Protein AF-A0A257LT62-F1 (afdb_monomer)

Nearest PDB structures (foldseek):
  8axg-assembly4_DDD  TM=2.889E-01  e=8.888E+00  Fusobacterium nucleatum
  5awf-assembly1_B  TM=1.569E-01  e=5.259E+00  Escherichia coli K-12

Secondary structure (DSSP, 8-state):
-EEBSS---EE-TTT--EE-B-TT-EEEEETT-S--EEEEES-B--SEEEEE-SS--EEEEESPB-SSEEEEESSSEEEE-SB----SPEEE-SSEEEE-SSSS--B--SS-EEE-TT-EEEEE---SSTTS--S--TTS--S-SEEESSEEEEESS-EEEE---S--SSS-TTSSTEE-SEEEE-TT-EEEE-S-HHHHH-SSEEEE--SS---EEEE-SS-EEE-S-EEE-STTEEEEE---SS--EEEE-SPEEESS-EEEE-TT-----TTSEEEE-S--EE-SEEEE-TT-EEEE-B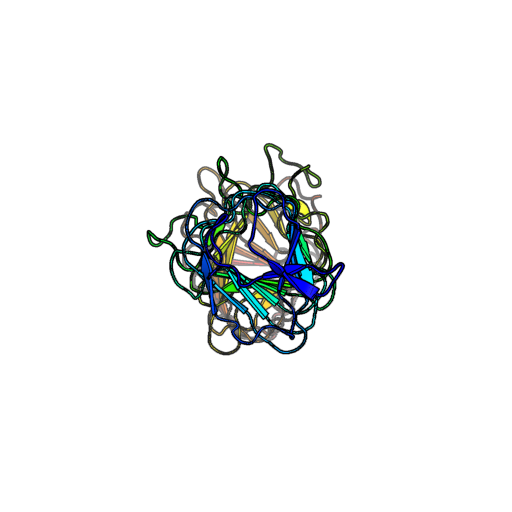-SSS--TTS----SB---TT-EEEESSEEEE--SS-----S-B-

Sequence (346 aa):
TWDLDTTSNWILESDSSVTKYLQGDTVVFNDSATTSAVTLVGTLSPISTTFNNATLDYTLSGSAITSGNLIKDGAATANLLNDNTTTGTTTVTAGKLAFGNGGTTGSIGSGAVSVASGATLEFNRSNVVPGTVDLDYKTTAKLRNVSGAGSVVLTGGAILFSYPGTGTGFSESGSWAGFSGTLIVKGGSEFRTIRNGATAMGSGSVILGDATTSGILSQIEGNWTWTNPITLTGPSNKILNRSINAPRTLKIQGIVSGNGGLSLEDPAVSMTDINRGFILTGANTMDGTLTIATGVPVRVGGVPGNTDVAQNGAGNSGSLGTATVVNNGTLTFSRTDAHSVANAIS

Mean predicted aligned error: 4.83 Å

Structure (mmCIF, N/CA/C/O backbone):
data_AF-A0A257LT62-F1
#
_entry.id   AF-A0A257LT62-F1
#
loop_
_atom_site.group_PDB
_atom_site.id
_atom_site.type_symbol
_atom_site.label_atom_id
_atom_site.label_alt_id
_atom_site.label_comp_id
_atom_site.label_asym_id
_atom_site.label_entity_id
_atom_site.label_seq_id
_atom_site.pdbx_PDB_ins_code
_atom_site.Cartn_x
_atom_site.Cartn_y
_atom_site.Cartn_z
_atom_site.occupancy
_atom_site.B_iso_or_equiv
_atom_site.auth_seq_id
_atom_site.auth_comp_id
_atom_site.auth_asym_id
_atom_site.auth_atom_id
_atom_site.pdbx_PDB_model_num
ATOM 1 N N . THR A 1 1 ? 22.239 4.884 -19.809 1.00 94.94 1 THR A N 1
ATOM 2 C CA . THR A 1 1 ? 21.234 5.930 -20.094 1.00 94.94 1 THR A CA 1
ATOM 3 C C . THR A 1 1 ? 20.156 5.346 -20.976 1.00 94.94 1 THR A C 1
ATOM 5 O O . THR A 1 1 ? 20.455 4.423 -21.715 1.00 94.94 1 THR A O 1
ATOM 8 N N . TRP A 1 2 ? 18.925 5.829 -20.890 1.00 97.69 2 TRP A N 1
ATOM 9 C CA . TRP A 1 2 ? 17.851 5.524 -21.831 1.00 97.69 2 TRP A CA 1
ATOM 10 C C . TRP A 1 2 ? 17.357 6.850 -22.408 1.00 97.69 2 TRP A C 1
ATOM 12 O O . TRP A 1 2 ? 16.833 7.690 -21.678 1.00 97.69 2 TRP A O 1
ATOM 22 N N . ASP A 1 3 ? 17.599 7.060 -23.697 1.00 98.06 3 ASP A N 1
ATOM 23 C CA . ASP A 1 3 ? 17.277 8.278 -24.432 1.00 98.06 3 ASP A CA 1
ATOM 24 C C . ASP A 1 3 ? 16.735 7.936 -25.827 1.00 98.06 3 ASP A C 1
ATOM 26 O O . ASP A 1 3 ? 16.910 6.824 -26.327 1.00 98.06 3 ASP A O 1
ATOM 30 N N . LEU A 1 4 ? 16.005 8.874 -26.431 1.00 98.06 4 LEU A N 1
ATOM 31 C CA . LEU A 1 4 ? 15.377 8.680 -27.737 1.00 98.06 4 LEU A CA 1
ATOM 32 C C . LEU A 1 4 ? 16.380 8.924 -28.869 1.00 98.06 4 LEU A C 1
ATOM 34 O O . LEU A 1 4 ? 16.921 10.025 -28.976 1.00 98.06 4 LEU A O 1
ATOM 38 N N . ASP A 1 5 ? 16.595 7.910 -29.713 1.00 97.69 5 ASP A N 1
ATOM 39 C CA . ASP A 1 5 ? 17.409 7.951 -30.941 1.00 97.69 5 ASP A CA 1
ATOM 40 C C . ASP A 1 5 ? 18.797 8.612 -30.777 1.00 97.69 5 ASP A C 1
ATOM 42 O O . ASP A 1 5 ? 19.376 9.182 -31.706 1.00 97.69 5 ASP A O 1
ATOM 46 N N . THR A 1 6 ? 19.385 8.513 -29.584 1.00 97.44 6 THR A N 1
ATOM 47 C CA . THR A 1 6 ? 20.649 9.189 -29.273 1.00 97.44 6 THR A CA 1
ATOM 48 C C . THR A 1 6 ? 21.759 8.179 -29.022 1.00 97.44 6 THR A C 1
ATOM 50 O O . THR A 1 6 ? 22.672 8.057 -29.842 1.00 97.44 6 THR A O 1
ATOM 53 N N . THR A 1 7 ? 21.677 7.420 -27.931 1.00 97.44 7 THR A N 1
ATOM 54 C CA . THR A 1 7 ? 22.737 6.505 -27.510 1.00 97.44 7 THR A CA 1
ATOM 55 C C . THR A 1 7 ? 22.507 5.097 -28.068 1.00 97.44 7 THR A C 1
ATOM 57 O O . THR A 1 7 ? 21.462 4.487 -27.852 1.00 97.44 7 THR A O 1
ATOM 60 N N . SER A 1 8 ? 23.506 4.547 -28.766 1.00 96.69 8 SER A N 1
ATOM 61 C CA . SER A 1 8 ? 23.501 3.149 -29.228 1.00 96.69 8 SER A CA 1
ATOM 62 C C . SER A 1 8 ? 23.961 2.211 -28.111 1.00 96.69 8 SER A C 1
ATOM 64 O O . SER A 1 8 ? 25.114 1.783 -28.077 1.00 96.69 8 SER A O 1
ATOM 66 N N . ASN A 1 9 ? 23.083 1.954 -27.148 1.00 95.31 9 ASN A N 1
ATOM 67 C CA . ASN A 1 9 ? 23.363 1.118 -25.978 1.00 95.31 9 ASN A CA 1
ATOM 68 C C . ASN A 1 9 ? 22.257 0.099 -25.670 1.00 95.31 9 ASN A C 1
ATOM 70 O O . ASN A 1 9 ? 22.186 -0.410 -24.551 1.00 95.31 9 ASN A O 1
ATOM 74 N N . TRP A 1 10 ? 21.421 -0.193 -26.662 1.00 96.62 10 TRP A N 1
ATOM 75 C CA . TRP A 1 10 ? 20.437 -1.268 -26.639 1.00 96.62 10 TRP A CA 1
ATOM 76 C C . TRP A 1 10 ? 20.889 -2.409 -27.543 1.00 96.62 10 TRP A C 1
ATOM 78 O O . TRP A 1 10 ? 21.758 -2.229 -28.395 1.00 96.62 10 TRP A O 1
ATOM 88 N N . ILE A 1 11 ? 20.299 -3.586 -27.361 1.00 96.06 11 ILE A N 1
ATOM 89 C CA . ILE A 1 11 ? 20.556 -4.766 -28.186 1.00 96.06 11 ILE A CA 1
ATOM 90 C C . ILE A 1 11 ? 19.223 -5.221 -28.777 1.00 96.06 11 ILE A C 1
ATOM 92 O O . ILE A 1 11 ? 18.252 -5.370 -28.035 1.00 96.06 11 ILE A O 1
ATOM 96 N N . LEU A 1 12 ? 19.164 -5.436 -30.094 1.00 95.44 12 LEU A N 1
ATOM 97 C CA . LEU A 1 12 ? 17.989 -6.038 -30.726 1.00 95.44 12 LEU A CA 1
ATOM 98 C C . LEU A 1 12 ? 17.895 -7.515 -30.348 1.00 95.44 12 LEU A C 1
ATOM 100 O O . LEU A 1 12 ? 18.822 -8.285 -30.591 1.00 95.44 12 LEU A O 1
ATOM 104 N N . GLU A 1 13 ? 16.751 -7.940 -29.815 1.00 89.81 13 GLU A N 1
ATOM 105 C CA . GLU A 1 13 ? 16.544 -9.347 -29.449 1.00 89.81 13 GLU A CA 1
ATOM 106 C C . GLU A 1 13 ? 16.595 -10.293 -30.660 1.00 89.81 13 GLU A C 1
ATOM 108 O O . GLU A 1 13 ? 16.961 -11.456 -30.519 1.00 89.81 13 GLU A O 1
ATOM 113 N N . SER A 1 14 ? 16.262 -9.804 -31.860 1.00 92.00 14 SER A N 1
ATOM 114 C CA . SER A 1 14 ? 16.201 -10.623 -33.075 1.00 92.00 14 SER A CA 1
ATOM 115 C C . SER A 1 14 ? 17.564 -11.094 -33.578 1.00 92.00 14 SER A C 1
ATOM 117 O O . SER A 1 14 ? 17.655 -12.176 -34.154 1.00 92.00 14 SER A O 1
ATOM 119 N N . ASP A 1 15 ? 18.609 -10.280 -33.415 1.00 94.25 15 ASP A N 1
ATOM 120 C CA . ASP A 1 15 ? 19.921 -10.529 -34.027 1.00 94.25 15 ASP A CA 1
ATOM 121 C C . ASP A 1 15 ? 21.123 -10.114 -33.163 1.00 94.25 15 ASP A C 1
ATOM 123 O O . ASP A 1 15 ? 22.268 -10.244 -33.591 1.00 94.25 15 ASP A O 1
ATOM 127 N N . SER A 1 16 ? 20.883 -9.659 -31.930 1.00 93.75 16 SER A N 1
ATOM 128 C CA . SER A 1 16 ? 21.899 -9.186 -30.982 1.00 93.75 16 SER A CA 1
ATOM 129 C C . SER A 1 16 ? 22.736 -7.993 -31.458 1.00 93.75 16 SER A C 1
ATOM 131 O O . SER A 1 16 ? 23.770 -7.683 -30.860 1.00 93.75 16 SER A O 1
ATOM 133 N N . SER A 1 17 ? 22.315 -7.301 -32.517 1.00 96.31 17 SER A N 1
ATOM 134 C CA . SER A 1 17 ? 23.000 -6.097 -32.972 1.00 96.31 17 SER A CA 1
ATOM 135 C C . SER A 1 17 ? 22.790 -4.937 -31.996 1.00 96.31 17 SER A C 1
ATOM 137 O O . SER A 1 17 ? 21.746 -4.808 -31.350 1.00 96.31 17 SER A O 1
ATOM 139 N N . VAL A 1 18 ? 23.807 -4.079 -31.874 1.00 97.25 18 VAL A N 1
ATOM 140 C CA . VAL A 1 18 ? 23.707 -2.858 -31.069 1.00 97.25 18 VAL A CA 1
ATOM 141 C C . VAL A 1 18 ? 22.792 -1.871 -31.784 1.00 97.25 18 VAL A C 1
ATOM 143 O O . VAL A 1 18 ? 23.006 -1.543 -32.950 1.00 97.25 18 VAL A O 1
ATOM 146 N N . THR A 1 19 ? 21.808 -1.353 -31.061 1.00 97.44 19 THR A N 1
ATOM 147 C CA . THR A 1 19 ? 20.817 -0.403 -31.559 1.00 97.44 19 THR A CA 1
ATOM 148 C C . THR A 1 19 ? 20.595 0.739 -30.565 1.00 97.44 19 THR A C 1
ATOM 150 O O . THR A 1 19 ? 21.175 0.784 -29.475 1.00 97.44 19 THR A O 1
ATOM 153 N N . LYS A 1 20 ? 19.751 1.684 -30.966 1.00 97.69 20 LYS A N 1
ATOM 154 C CA . LYS A 1 20 ? 19.207 2.753 -30.132 1.00 97.69 20 LYS A CA 1
ATOM 155 C C . LYS A 1 20 ? 17.762 2.430 -29.769 1.00 97.69 20 LYS A C 1
ATOM 157 O O . LYS A 1 20 ? 17.116 1.644 -30.454 1.00 97.69 20 LYS A O 1
ATOM 162 N N . TYR A 1 21 ? 17.250 3.099 -28.745 1.00 98.12 21 TYR A N 1
ATOM 163 C CA . TYR A 1 21 ? 15.821 3.091 -28.458 1.00 98.12 21 TYR A CA 1
ATOM 164 C C . TYR A 1 21 ? 15.066 4.061 -29.376 1.00 98.12 21 TYR A C 1
ATOM 166 O O . TYR A 1 21 ? 15.478 5.214 -29.549 1.00 98.12 21 TYR A O 1
ATOM 174 N N . LEU A 1 22 ? 13.923 3.614 -29.893 1.00 97.88 22 LEU A N 1
ATOM 175 C CA . LEU A 1 22 ? 12.933 4.404 -30.615 1.00 97.88 22 LEU A CA 1
ATOM 176 C C . LEU A 1 22 ? 11.584 4.378 -29.880 1.00 97.88 22 LEU A C 1
ATOM 178 O O . LEU A 1 22 ? 11.269 3.461 -29.122 1.00 97.88 22 LEU A O 1
ATOM 182 N N . GLN A 1 23 ? 10.751 5.404 -30.092 1.00 97.75 23 GLN A N 1
ATOM 183 C CA . GLN A 1 23 ? 9.414 5.406 -29.492 1.00 97.75 23 GLN A CA 1
ATOM 184 C C . GLN A 1 23 ? 8.581 4.238 -30.010 1.00 97.75 23 GLN A C 1
ATOM 186 O O . GLN A 1 23 ? 8.565 3.958 -31.206 1.00 97.75 23 GLN A O 1
ATOM 191 N N . GLY A 1 24 ? 7.824 3.622 -29.106 1.00 97.12 24 GLY A N 1
ATOM 192 C CA . GLY A 1 24 ? 7.030 2.442 -29.417 1.00 97.12 24 GLY A CA 1
ATOM 193 C C . GLY A 1 24 ? 7.815 1.134 -29.365 1.00 97.12 24 GLY A C 1
ATOM 194 O O . GLY A 1 24 ? 7.207 0.085 -29.541 1.00 97.12 24 GLY A O 1
ATOM 195 N N . ASP A 1 25 ? 9.112 1.148 -29.057 1.00 98.19 25 ASP A N 1
ATOM 196 C CA . ASP A 1 25 ? 9.831 -0.101 -28.822 1.00 98.19 25 ASP A CA 1
ATOM 197 C C . ASP A 1 25 ? 9.288 -0.822 -27.578 1.00 98.19 25 ASP A C 1
ATOM 199 O O . ASP A 1 25 ? 8.815 -0.212 -26.610 1.00 98.19 25 ASP A O 1
ATOM 203 N N . THR A 1 26 ? 9.384 -2.148 -27.594 1.00 97.81 26 THR A N 1
ATOM 204 C CA . THR A 1 26 ? 9.334 -2.959 -26.379 1.00 97.81 26 THR A CA 1
ATOM 205 C C . THR A 1 26 ? 10.749 -3.061 -25.832 1.00 97.81 26 THR A C 1
ATOM 207 O O . THR A 1 26 ? 11.650 -3.515 -26.531 1.00 97.81 26 THR A O 1
ATOM 210 N N . VAL A 1 27 ? 10.947 -2.647 -24.581 1.00 97.88 27 VAL A N 1
ATOM 211 C CA . VAL A 1 27 ? 12.260 -2.672 -23.931 1.00 97.88 27 VAL A CA 1
ATOM 212 C C . VAL A 1 27 ? 12.313 -3.734 -22.842 1.00 97.88 27 VAL A C 1
ATOM 214 O O . VAL A 1 27 ? 11.358 -3.914 -22.077 1.00 97.88 27 VAL A O 1
ATOM 217 N N . VAL A 1 28 ? 13.450 -4.425 -22.759 1.00 97.81 28 VAL A N 1
ATOM 218 C CA . VAL A 1 28 ? 13.708 -5.468 -21.764 1.00 97.81 28 VAL A CA 1
ATOM 219 C C . VAL A 1 28 ? 15.006 -5.163 -21.021 1.00 97.81 28 VAL A C 1
ATOM 221 O O . VAL A 1 28 ? 16.072 -5.034 -21.615 1.00 97.81 28 VAL A O 1
ATOM 224 N N . PHE A 1 29 ? 14.907 -5.067 -19.700 1.00 98.19 29 PHE A N 1
ATOM 225 C CA . PHE A 1 29 ? 16.024 -4.998 -18.768 1.00 98.19 29 PHE A CA 1
ATOM 226 C C . PHE A 1 29 ? 16.237 -6.388 -18.169 1.00 98.19 29 PHE A C 1
ATOM 228 O O . PHE A 1 29 ? 15.423 -6.844 -17.367 1.00 98.19 29 PHE A O 1
ATOM 235 N N . ASN A 1 30 ? 17.309 -7.071 -18.567 1.00 96.44 30 ASN A N 1
ATOM 236 C CA . ASN A 1 30 ? 17.637 -8.425 -18.107 1.00 96.44 30 ASN A CA 1
ATOM 237 C C . ASN A 1 30 ? 19.029 -8.497 -17.456 1.00 96.44 30 ASN A C 1
ATOM 239 O O . ASN A 1 30 ? 19.707 -7.483 -17.316 1.00 96.44 30 ASN A O 1
ATOM 243 N N . ASP A 1 31 ? 19.488 -9.683 -17.067 1.00 97.06 31 ASP A N 1
ATOM 244 C CA . ASP A 1 31 ? 20.790 -9.838 -16.397 1.00 97.06 31 ASP A CA 1
ATOM 245 C C . ASP A 1 31 ? 22.022 -9.726 -17.326 1.00 97.06 31 ASP A C 1
ATOM 247 O O . ASP A 1 31 ? 23.152 -9.855 -16.860 1.00 97.06 31 ASP A O 1
ATOM 251 N N . SER A 1 32 ? 21.845 -9.491 -18.634 1.00 93.62 32 SER A N 1
ATOM 252 C CA . SER A 1 32 ? 22.966 -9.333 -19.582 1.00 93.62 32 SER A CA 1
ATOM 253 C C . SER A 1 32 ? 23.564 -7.923 -19.608 1.00 93.62 32 SER A C 1
ATOM 255 O O . SER A 1 32 ? 24.641 -7.718 -20.172 1.00 93.62 32 SER A O 1
ATOM 257 N N . ALA A 1 33 ? 22.886 -6.944 -19.001 1.00 92.88 33 ALA A N 1
ATOM 258 C CA . ALA A 1 33 ? 23.377 -5.576 -18.969 1.00 92.88 33 ALA A CA 1
ATOM 259 C C . ALA A 1 33 ? 24.642 -5.452 -18.112 1.00 92.88 33 ALA A C 1
ATOM 261 O O . ALA A 1 33 ? 24.780 -6.057 -17.051 1.00 92.88 33 ALA A O 1
ATOM 262 N N . THR A 1 34 ? 25.560 -4.594 -18.550 1.00 89.62 34 THR A N 1
ATOM 263 C CA . THR A 1 34 ? 26.801 -4.299 -17.820 1.00 89.62 34 THR A CA 1
ATOM 264 C C . THR A 1 34 ? 26.595 -3.331 -16.658 1.00 89.62 34 THR A C 1
ATOM 266 O O . THR A 1 34 ? 27.420 -3.274 -15.747 1.00 89.62 34 THR A O 1
ATOM 269 N N . THR A 1 35 ? 25.512 -2.553 -16.682 1.00 92.38 35 THR A N 1
ATOM 270 C CA . THR A 1 35 ? 25.139 -1.614 -15.624 1.00 92.38 35 THR A CA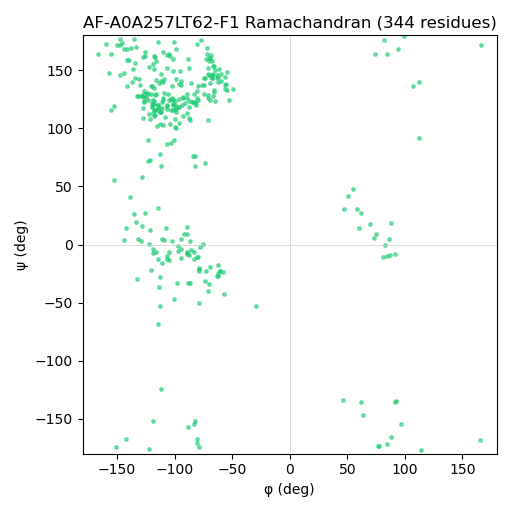 1
ATOM 271 C C . THR A 1 35 ? 23.651 -1.724 -15.329 1.00 92.38 35 THR A C 1
ATOM 273 O O . THR A 1 35 ? 22.851 -2.042 -16.206 1.00 92.38 35 THR A O 1
ATOM 276 N N . SER A 1 36 ? 23.272 -1.428 -14.087 1.00 96.31 36 SER A N 1
ATOM 277 C CA . SER A 1 36 ? 21.877 -1.497 -13.645 1.00 96.31 36 SER A CA 1
ATOM 278 C C . SER A 1 36 ? 21.301 -0.163 -13.165 1.00 96.31 36 SER A C 1
ATOM 280 O O . SER A 1 36 ? 20.107 -0.057 -12.886 1.00 96.31 36 SER A O 1
ATOM 282 N N . ALA A 1 37 ? 22.129 0.885 -13.125 1.00 98.00 37 ALA A N 1
ATOM 283 C CA . ALA A 1 37 ? 21.693 2.261 -12.927 1.00 98.00 37 ALA A CA 1
ATOM 284 C C . ALA A 1 37 ? 21.377 2.906 -14.285 1.00 98.00 37 ALA A C 1
ATOM 286 O O . ALA A 1 37 ? 22.266 3.123 -15.113 1.00 98.00 37 ALA A O 1
ATOM 287 N N . VAL A 1 38 ? 20.103 3.223 -14.515 1.00 98.25 38 VAL A N 1
ATOM 288 C CA . VAL A 1 38 ? 19.602 3.714 -15.801 1.00 98.25 38 VAL A CA 1
ATOM 289 C C . VAL A 1 38 ? 19.010 5.111 -15.626 1.00 98.25 38 VAL A C 1
ATOM 291 O O . VAL A 1 38 ? 17.983 5.303 -14.978 1.00 98.25 38 VAL A O 1
ATOM 294 N N . THR A 1 39 ? 19.655 6.108 -16.228 1.00 98.12 39 THR A N 1
ATOM 295 C CA . THR A 1 39 ? 19.135 7.481 -16.288 1.00 98.12 39 THR A CA 1
ATOM 296 C C . THR 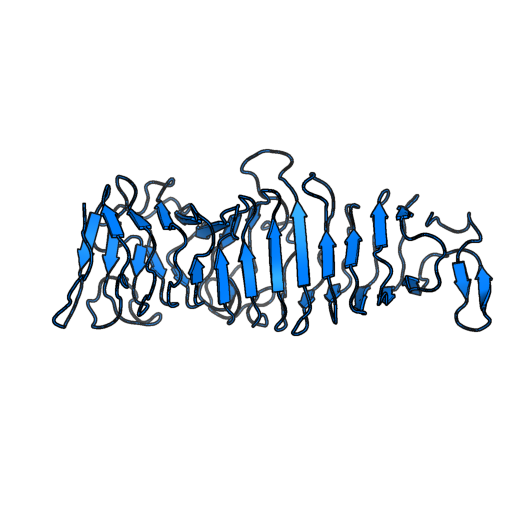A 1 39 ? 18.293 7.671 -17.543 1.00 98.12 39 THR A C 1
ATOM 298 O O . THR A 1 39 ? 18.805 7.484 -18.646 1.00 98.12 39 THR A O 1
ATOM 301 N N . LEU A 1 40 ? 17.030 8.051 -17.374 1.00 98.44 40 LEU A N 1
ATOM 302 C CA . LEU A 1 40 ? 16.072 8.340 -18.436 1.00 98.44 40 LEU A CA 1
ATOM 303 C C . LEU A 1 40 ? 16.169 9.815 -18.830 1.00 98.44 40 LEU A C 1
ATOM 305 O O . LEU A 1 40 ? 16.096 10.705 -17.974 1.00 98.44 40 LEU A O 1
ATOM 309 N N . VAL A 1 41 ? 16.300 10.086 -20.125 1.00 98.31 41 VAL A N 1
ATOM 310 C CA . VAL A 1 41 ? 16.459 11.442 -20.660 1.00 98.31 41 VAL A CA 1
ATOM 311 C C . VAL A 1 41 ? 15.416 11.696 -21.742 1.00 98.31 41 VAL A C 1
ATOM 313 O O . VAL A 1 41 ? 15.354 10.990 -22.745 1.00 98.31 41 VAL A O 1
ATOM 316 N N . GLY A 1 42 ? 14.610 12.740 -21.542 1.00 96.12 42 GLY A N 1
ATOM 317 C CA . GLY A 1 42 ? 13.535 13.112 -22.459 1.00 96.12 42 GLY A CA 1
ATOM 318 C C . GLY A 1 42 ? 12.240 12.336 -22.213 1.00 96.12 42 GLY A C 1
ATOM 319 O O . GLY A 1 42 ? 12.078 11.640 -21.216 1.00 96.12 42 GLY A O 1
ATOM 320 N N . THR A 1 43 ? 11.274 12.497 -23.115 1.00 91.06 43 THR A N 1
ATOM 321 C CA . THR A 1 43 ? 10.000 11.767 -23.040 1.00 91.06 43 THR A CA 1
ATOM 322 C C . THR A 1 43 ? 10.176 10.373 -23.630 1.00 91.06 43 THR A C 1
ATOM 324 O O . THR A 1 43 ? 10.541 10.261 -24.798 1.00 91.06 43 THR A O 1
ATOM 327 N N . LEU A 1 44 ? 9.889 9.323 -22.858 1.00 97.81 44 LEU A N 1
ATOM 328 C CA . LEU A 1 44 ? 10.033 7.930 -23.290 1.00 97.81 44 LEU A CA 1
ATOM 329 C C . LEU A 1 44 ? 8.669 7.238 -23.281 1.00 97.81 44 LEU A C 1
ATOM 331 O O . LEU A 1 44 ? 8.044 7.096 -22.229 1.00 97.81 44 LEU A O 1
ATOM 335 N N . SER A 1 45 ? 8.214 6.826 -24.462 1.00 97.75 45 SER A N 1
ATOM 336 C CA . SER A 1 45 ? 6.911 6.210 -24.701 1.00 97.75 45 SER A CA 1
ATOM 337 C C . SER A 1 45 ? 7.050 4.824 -25.362 1.00 97.75 45 SER A C 1
ATOM 339 O O . SER A 1 45 ? 6.766 4.681 -26.558 1.00 97.75 45 SER A O 1
ATOM 341 N N . PRO A 1 46 ? 7.521 3.802 -24.625 1.00 98.44 46 PRO A N 1
ATOM 342 C CA . PRO A 1 46 ? 7.604 2.433 -25.129 1.00 98.44 46 PRO A CA 1
ATOM 343 C C . PRO A 1 46 ? 6.207 1.803 -25.248 1.00 98.44 46 PRO A C 1
ATOM 345 O O . PRO A 1 46 ? 5.240 2.272 -24.633 1.00 98.44 46 PRO A O 1
ATOM 348 N N . ILE A 1 47 ? 6.101 0.696 -25.991 1.00 98.44 47 ILE A N 1
ATOM 349 C CA . ILE A 1 47 ? 4.922 -0.191 -25.929 1.00 98.44 47 ILE A CA 1
ATOM 350 C C . ILE A 1 47 ? 4.906 -0.949 -24.597 1.00 98.44 47 ILE A C 1
ATOM 352 O O . ILE A 1 47 ? 3.855 -1.110 -23.970 1.00 98.44 47 ILE A O 1
ATOM 356 N N . SER A 1 48 ? 6.070 -1.399 -24.135 1.00 98.44 48 SER A N 1
ATOM 357 C CA . SER A 1 48 ? 6.217 -2.068 -22.844 1.00 98.44 48 SER A CA 1
ATOM 358 C C . SER A 1 48 ? 7.640 -1.969 -22.315 1.00 98.44 48 SER A C 1
ATOM 360 O O . SER A 1 48 ? 8.598 -2.005 -23.081 1.00 98.44 48 SER A O 1
ATOM 362 N N . THR A 1 49 ? 7.752 -1.908 -20.993 1.00 98.62 49 THR A N 1
ATOM 363 C CA . THR A 1 49 ? 9.003 -1.963 -20.242 1.00 98.62 49 THR A CA 1
ATOM 364 C C . THR A 1 49 ? 8.978 -3.199 -19.362 1.00 98.62 49 THR A C 1
ATOM 366 O O . THR A 1 49 ? 8.202 -3.263 -18.406 1.00 98.62 49 THR A O 1
ATOM 369 N N . THR A 1 50 ? 9.827 -4.172 -19.675 1.00 98.69 50 THR A N 1
ATOM 370 C CA . THR A 1 50 ? 9.928 -5.426 -18.928 1.00 98.69 50 THR A CA 1
ATOM 371 C C . THR A 1 50 ? 11.240 -5.475 -18.168 1.00 98.69 50 THR A C 1
ATOM 373 O O . THR A 1 50 ? 12.307 -5.353 -18.755 1.00 98.69 50 THR A O 1
ATOM 376 N N . PHE A 1 51 ? 11.174 -5.701 -16.867 1.00 98.75 51 PHE A N 1
ATOM 377 C CA . PHE A 1 51 ? 12.316 -6.087 -16.053 1.00 98.75 51 PHE A CA 1
ATOM 378 C C . PHE A 1 51 ? 12.283 -7.601 -15.928 1.00 98.75 51 PHE A C 1
ATOM 380 O O . PHE A 1 51 ? 11.427 -8.108 -15.222 1.00 98.75 51 PHE A O 1
ATOM 387 N N . ASN A 1 52 ? 13.152 -8.314 -16.637 1.00 98.06 52 ASN A N 1
ATOM 388 C CA . ASN A 1 52 ? 13.322 -9.762 -16.523 1.00 98.06 52 ASN A CA 1
ATOM 389 C C . ASN A 1 52 ? 14.698 -10.047 -15.915 1.00 98.06 52 ASN A C 1
ATOM 391 O O . ASN A 1 52 ? 15.626 -10.487 -16.593 1.00 98.06 52 ASN A O 1
ATOM 395 N N . ASN A 1 53 ? 14.837 -9.675 -14.645 1.00 97.75 53 ASN A N 1
ATOM 396 C CA . ASN A 1 53 ? 16.094 -9.693 -13.917 1.00 97.75 53 ASN A CA 1
ATOM 397 C C . ASN A 1 53 ? 16.018 -10.674 -12.743 1.00 97.75 53 ASN A C 1
ATOM 399 O O . ASN A 1 53 ? 15.222 -10.515 -11.812 1.00 97.75 53 ASN A O 1
ATOM 403 N N . ALA A 1 54 ? 16.838 -11.720 -12.797 1.00 97.69 54 ALA A N 1
ATOM 404 C CA . ALA A 1 54 ? 16.907 -12.750 -11.773 1.00 97.69 54 ALA A CA 1
ATOM 405 C C . ALA A 1 54 ? 17.873 -12.379 -10.645 1.00 97.69 54 ALA A C 1
ATOM 407 O O . ALA A 1 54 ? 17.612 -12.737 -9.496 1.00 97.69 54 ALA A O 1
ATOM 408 N N . THR A 1 55 ? 18.959 -11.662 -10.951 1.00 97.31 55 THR A N 1
ATOM 409 C CA . THR A 1 55 ? 20.015 -11.336 -9.977 1.00 97.31 55 THR A CA 1
ATOM 410 C C . THR A 1 55 ? 20.427 -9.869 -9.990 1.00 97.31 55 THR A C 1
ATOM 412 O O . THR A 1 55 ? 20.830 -9.350 -8.950 1.00 97.31 55 THR A O 1
ATOM 415 N N . LEU A 1 56 ? 20.326 -9.186 -11.132 1.00 97.88 56 LEU A N 1
ATOM 416 C CA . LEU A 1 56 ? 20.768 -7.806 -11.275 1.00 97.88 56 LEU A CA 1
ATOM 417 C C . LEU A 1 56 ? 19.667 -6.823 -10.869 1.00 97.88 56 LEU A C 1
ATOM 419 O O . LEU A 1 56 ? 18.708 -6.620 -11.608 1.00 97.88 56 LEU A O 1
ATOM 423 N N . ASP A 1 57 ? 19.809 -6.168 -9.718 1.00 98.44 57 ASP A N 1
ATOM 424 C CA . ASP A 1 57 ? 18.873 -5.123 -9.291 1.00 98.44 57 ASP A CA 1
ATOM 425 C C . ASP A 1 57 ? 18.991 -3.867 -10.164 1.00 98.44 57 ASP A C 1
ATOM 427 O O . ASP A 1 57 ? 20.058 -3.252 -10.235 1.00 98.44 57 ASP A O 1
ATOM 431 N N . TYR A 1 58 ? 17.879 -3.439 -10.764 1.00 98.75 58 TYR A N 1
ATOM 432 C CA . TYR A 1 58 ? 17.808 -2.219 -11.571 1.00 98.75 58 TYR A CA 1
ATOM 433 C C . TYR A 1 58 ? 17.346 -1.012 -10.762 1.00 98.75 58 TYR A C 1
ATOM 435 O O . TYR A 1 58 ? 16.420 -1.105 -9.959 1.00 98.75 58 TYR A O 1
ATOM 443 N N . THR A 1 59 ? 17.943 0.151 -11.024 1.00 98.62 59 THR A N 1
ATOM 444 C CA . THR A 1 59 ? 17.465 1.450 -10.532 1.00 98.62 59 THR A CA 1
ATOM 445 C C . THR A 1 59 ? 17.322 2.427 -11.690 1.00 98.62 59 THR A C 1
ATOM 447 O O . THR A 1 59 ? 18.304 2.782 -12.342 1.00 98.62 59 THR A O 1
ATOM 450 N N . LEU A 1 60 ? 16.095 2.883 -11.931 1.00 98.56 60 LEU A N 1
ATOM 451 C CA . LEU A 1 60 ? 15.757 3.872 -12.947 1.00 98.56 60 LEU A CA 1
ATOM 452 C C . LEU A 1 60 ? 15.536 5.235 -12.300 1.00 98.56 60 LEU A C 1
ATOM 454 O O . LEU A 1 60 ? 14.864 5.348 -11.277 1.00 98.56 60 LEU A O 1
ATOM 458 N N . SER A 1 61 ? 16.073 6.283 -12.915 1.00 98.06 61 SER A N 1
ATOM 459 C CA . SER A 1 61 ? 15.925 7.670 -12.457 1.00 98.06 61 SER A CA 1
ATOM 460 C C . SER A 1 61 ? 15.858 8.640 -13.635 1.00 98.06 61 SER A C 1
ATOM 462 O O . SER A 1 61 ? 16.069 8.241 -14.777 1.00 98.06 61 SER A O 1
ATOM 464 N N . GLY A 1 62 ? 15.582 9.918 -13.376 1.00 97.69 62 GLY A N 1
ATOM 465 C CA . GLY A 1 62 ? 15.476 10.940 -14.416 1.00 97.69 62 GLY A CA 1
ATOM 466 C C . GLY A 1 62 ? 14.045 11.104 -14.923 1.00 97.69 62 GLY A C 1
ATOM 467 O O . GLY A 1 62 ? 13.109 11.213 -14.132 1.00 97.69 62 GLY A O 1
ATOM 468 N N . SER A 1 63 ? 13.889 11.176 -16.242 1.00 97.69 63 SER A N 1
ATOM 469 C CA . SER A 1 63 ? 12.623 11.512 -16.902 1.00 97.69 63 SER A CA 1
ATOM 470 C C . SER A 1 63 ? 11.559 10.413 -16.753 1.00 97.69 63 SER A C 1
ATOM 472 O O . SER A 1 63 ? 11.855 9.257 -16.447 1.00 97.69 63 SER A O 1
ATOM 474 N N . ALA A 1 64 ? 10.292 10.775 -16.954 1.00 96.50 64 ALA A N 1
ATOM 475 C CA . ALA A 1 64 ? 9.160 9.859 -16.827 1.00 96.50 64 ALA A CA 1
ATOM 476 C C . ALA A 1 64 ? 9.067 8.870 -18.003 1.00 96.50 64 ALA A C 1
ATOM 478 O O . ALA A 1 64 ? 9.260 9.256 -19.158 1.00 96.50 64 ALA A O 1
ATOM 479 N N . ILE A 1 65 ? 8.669 7.625 -17.713 1.00 97.50 65 ILE A N 1
ATOM 480 C CA . ILE A 1 65 ? 8.062 6.742 -18.716 1.00 97.50 65 ILE A CA 1
ATOM 481 C C . ILE A 1 65 ? 6.597 7.169 -18.850 1.00 97.50 65 ILE A C 1
ATOM 483 O O . ILE A 1 65 ? 5.864 7.235 -17.854 1.00 97.50 65 ILE A O 1
ATOM 487 N N . THR A 1 66 ? 6.173 7.497 -20.067 1.00 97.00 66 THR A N 1
ATOM 488 C CA . THR A 1 66 ? 4.870 8.134 -20.317 1.00 97.00 66 THR A CA 1
ATOM 489 C C . THR A 1 66 ? 3.831 7.204 -20.936 1.00 97.00 66 THR A C 1
ATOM 491 O O . THR A 1 66 ? 2.645 7.530 -20.923 1.00 97.00 66 THR A O 1
ATOM 494 N N . SER A 1 67 ? 4.231 6.030 -21.430 1.00 96.62 67 SER A N 1
ATOM 495 C CA . SER A 1 67 ? 3.318 5.027 -21.987 1.00 96.62 67 SER A CA 1
ATOM 496 C C . SER A 1 67 ? 3.796 3.599 -21.746 1.00 96.62 67 SER A C 1
ATOM 498 O O . SER A 1 67 ? 4.888 3.365 -21.232 1.00 96.62 67 SER A O 1
ATOM 500 N N . GLY A 1 68 ? 2.960 2.654 -22.170 1.00 97.56 68 GLY A N 1
ATOM 501 C CA . GLY A 1 68 ? 3.298 1.243 -22.228 1.00 97.56 68 GLY A CA 1
ATOM 502 C C . GLY A 1 68 ? 3.107 0.499 -20.914 1.00 97.56 68 GLY A C 1
ATOM 503 O O . GLY A 1 68 ? 2.947 1.084 -19.843 1.00 97.56 68 GLY A O 1
ATOM 504 N N . ASN A 1 69 ? 3.091 -0.823 -21.007 1.00 98.25 69 ASN A N 1
ATOM 505 C CA . ASN A 1 69 ? 2.943 -1.678 -19.833 1.00 98.25 69 ASN A CA 1
ATOM 506 C C . ASN A 1 69 ? 4.244 -1.711 -19.025 1.00 98.25 69 ASN A C 1
ATOM 508 O O . ASN A 1 69 ? 5.326 -1.753 -19.607 1.00 98.25 69 ASN A O 1
ATOM 512 N N . LEU A 1 70 ? 4.141 -1.747 -17.697 1.00 98.44 70 LEU A N 1
ATOM 513 C CA . LEU A 1 70 ? 5.269 -2.032 -16.811 1.00 98.44 70 LEU A CA 1
ATOM 514 C C . LEU A 1 70 ? 5.168 -3.484 -16.355 1.00 98.44 70 LEU A C 1
ATOM 516 O O . LEU A 1 70 ? 4.172 -3.882 -15.754 1.00 98.44 70 LEU A O 1
ATOM 520 N N . ILE A 1 71 ? 6.186 -4.286 -16.645 1.00 98.81 71 ILE A N 1
ATOM 521 C CA . ILE A 1 71 ? 6.208 -5.709 -16.310 1.00 98.81 71 ILE A CA 1
ATOM 522 C C . ILE A 1 71 ? 7.444 -5.976 -15.461 1.00 98.81 71 ILE A C 1
ATOM 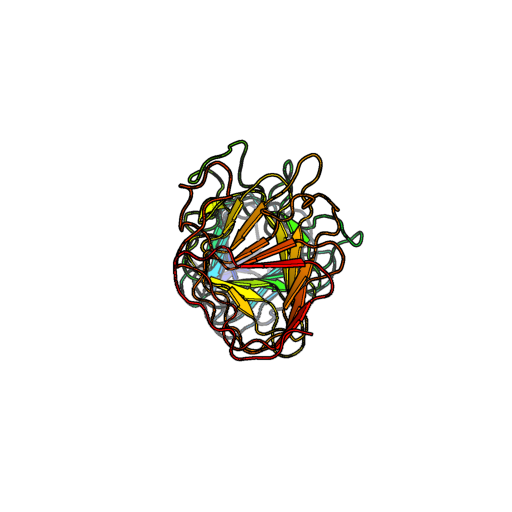524 O O . ILE A 1 71 ? 8.559 -5.668 -15.872 1.00 98.81 71 ILE A O 1
ATOM 528 N N . LYS A 1 72 ? 7.251 -6.544 -14.273 1.00 98.81 72 LYS A N 1
ATOM 529 C CA . LYS A 1 72 ? 8.334 -7.030 -13.425 1.00 98.81 72 LYS A CA 1
ATOM 530 C C . LYS A 1 72 ? 8.278 -8.545 -13.336 1.00 98.81 72 LYS A C 1
ATOM 532 O O . LYS A 1 72 ? 7.359 -9.095 -12.736 1.00 98.81 72 LYS A O 1
ATOM 537 N N . ASP A 1 73 ? 9.309 -9.160 -13.885 1.00 97.50 73 ASP A N 1
ATOM 538 C CA . ASP A 1 73 ? 9.593 -10.584 -13.904 1.00 97.50 73 ASP A CA 1
ATOM 539 C C . ASP A 1 73 ? 10.996 -10.873 -13.339 1.00 97.50 73 ASP A C 1
ATOM 541 O O . ASP A 1 73 ? 11.813 -9.971 -13.134 1.00 97.50 73 ASP A O 1
ATOM 545 N N . GLY A 1 74 ? 11.274 -12.132 -13.019 1.00 97.88 74 GLY A N 1
ATOM 546 C CA . GLY A 1 74 ? 12.509 -12.535 -12.348 1.00 97.88 74 GLY A CA 1
ATOM 547 C C . GLY A 1 74 ? 12.552 -12.172 -10.855 1.00 97.88 74 GLY A C 1
ATOM 548 O O . GLY A 1 74 ? 11.752 -11.389 -10.338 1.00 97.88 74 GLY A O 1
ATOM 549 N N . ALA A 1 75 ? 13.476 -12.790 -10.122 1.00 98.19 75 ALA A N 1
ATOM 550 C CA . ALA A 1 75 ? 13.500 -12.747 -8.658 1.00 98.19 75 ALA A CA 1
ATOM 551 C C . ALA A 1 75 ? 14.072 -11.448 -8.056 1.00 98.19 75 ALA A C 1
ATOM 553 O O . ALA A 1 75 ? 13.781 -11.152 -6.897 1.00 98.19 75 ALA A O 1
ATOM 554 N N . ALA A 1 76 ? 14.853 -10.671 -8.813 1.00 98.56 76 ALA A N 1
ATOM 555 C CA . ALA A 1 76 ? 15.523 -9.471 -8.312 1.00 98.56 76 ALA A CA 1
ATOM 556 C C . ALA A 1 76 ? 14.575 -8.258 -8.224 1.00 98.56 76 ALA A C 1
ATOM 558 O O . ALA A 1 76 ? 13.359 -8.363 -8.424 1.00 98.56 76 ALA A O 1
ATOM 559 N N . THR A 1 77 ? 15.117 -7.090 -7.890 1.00 98.75 77 THR A N 1
ATOM 560 C CA . THR A 1 77 ? 14.384 -5.833 -7.719 1.00 98.75 77 THR A CA 1
ATOM 561 C C . THR A 1 77 ? 14.485 -4.954 -8.965 1.00 98.75 77 THR A C 1
ATOM 563 O O . THR A 1 77 ? 15.532 -4.855 -9.598 1.00 98.75 77 THR A O 1
ATOM 566 N N . ALA A 1 78 ? 13.402 -4.258 -9.302 1.00 98.75 78 ALA A N 1
ATOM 567 C CA . ALA A 1 78 ? 13.446 -3.069 -10.146 1.00 98.75 78 ALA A CA 1
ATOM 568 C C . ALA A 1 78 ? 12.932 -1.878 -9.338 1.00 98.75 78 ALA A C 1
ATOM 570 O O . ALA A 1 78 ? 11.825 -1.926 -8.805 1.00 98.75 78 ALA A O 1
ATOM 571 N N . ASN A 1 79 ? 13.738 -0.828 -9.227 1.00 98.56 79 ASN A N 1
ATOM 572 C CA . ASN A 1 79 ? 13.421 0.376 -8.475 1.00 98.56 79 ASN A CA 1
ATOM 573 C C . ASN A 1 79 ? 13.246 1.569 -9.420 1.00 98.56 79 ASN A C 1
ATOM 575 O O . ASN A 1 79 ? 14.197 1.994 -10.072 1.00 98.56 79 ASN A O 1
ATOM 579 N N . LEU A 1 80 ? 12.034 2.108 -9.505 1.00 98.56 80 LEU A N 1
ATOM 580 C CA . LEU A 1 80 ? 11.679 3.224 -10.376 1.00 98.56 80 LEU A CA 1
ATOM 581 C C . LEU A 1 80 ? 11.553 4.491 -9.525 1.00 98.56 80 LEU A C 1
ATOM 583 O O . LEU A 1 80 ? 10.570 4.701 -8.813 1.00 98.56 80 LEU A O 1
ATOM 587 N N . LEU A 1 81 ? 12.569 5.349 -9.601 1.00 97.88 81 LEU A N 1
ATOM 588 C CA . LEU A 1 81 ? 12.629 6.619 -8.867 1.00 97.88 81 LEU A CA 1
ATOM 589 C C . LEU A 1 81 ? 11.977 7.777 -9.621 1.00 97.88 81 LEU A C 1
ATOM 591 O O . LEU A 1 81 ? 11.855 8.873 -9.078 1.00 97.88 81 LEU A O 1
ATOM 595 N N . ASN A 1 82 ? 11.610 7.559 -10.878 1.00 95.88 82 ASN A N 1
ATOM 596 C CA . ASN A 1 82 ? 11.045 8.563 -11.759 1.00 95.88 82 ASN A CA 1
ATOM 597 C C . ASN A 1 82 ? 9.514 8.648 -11.628 1.00 95.88 82 ASN A C 1
ATOM 599 O O . ASN A 1 82 ? 8.825 7.676 -11.305 1.00 95.88 82 ASN A O 1
ATOM 603 N N . ASP A 1 83 ? 8.958 9.827 -11.900 1.00 94.56 83 ASP A N 1
ATOM 604 C CA . ASP A 1 83 ? 7.517 10.062 -11.801 1.00 94.56 83 ASP A CA 1
ATOM 605 C C . ASP A 1 83 ? 6.790 9.630 -13.082 1.00 94.56 83 ASP A C 1
ATOM 607 O O . ASP A 1 83 ? 6.398 10.455 -13.904 1.00 94.56 83 ASP A O 1
ATOM 611 N N . ASN A 1 84 ? 6.607 8.317 -13.259 1.00 95.31 84 ASN A N 1
ATOM 612 C CA . ASN A 1 84 ? 5.920 7.770 -14.430 1.00 95.31 84 ASN A CA 1
ATOM 613 C C . ASN A 1 84 ? 4.454 8.212 -14.514 1.00 95.31 84 ASN A C 1
ATOM 615 O O . ASN A 1 84 ? 3.741 8.324 -13.505 1.00 95.31 84 ASN A O 1
ATOM 619 N N . THR A 1 85 ? 4.001 8.394 -15.753 1.00 94.44 85 THR A N 1
ATOM 620 C CA . THR A 1 85 ? 2.635 8.804 -16.111 1.00 94.44 85 THR A CA 1
ATOM 621 C C . THR A 1 85 ? 1.933 7.791 -17.013 1.00 94.44 85 THR A C 1
ATOM 623 O O . THR A 1 85 ? 0.869 8.084 -17.556 1.00 94.44 85 THR A O 1
ATOM 626 N N . THR A 1 86 ? 2.496 6.587 -17.149 1.00 93.75 86 THR A N 1
ATOM 627 C CA . THR A 1 86 ? 1.900 5.525 -17.960 1.00 93.75 86 THR A CA 1
ATOM 628 C C . THR A 1 86 ? 0.464 5.188 -17.536 1.00 93.75 86 THR A C 1
ATOM 630 O O . THR A 1 86 ? 0.092 5.209 -16.359 1.00 93.75 86 THR A O 1
ATOM 633 N N . THR A 1 87 ? -0.362 4.876 -18.527 1.00 93.69 87 THR A N 1
ATOM 634 C CA . THR A 1 87 ? -1.729 4.359 -18.371 1.00 93.69 87 THR A CA 1
ATOM 635 C C . THR A 1 87 ? -1.813 2.859 -18.670 1.00 93.69 87 THR A C 1
ATOM 637 O O . THR A 1 87 ? -2.865 2.254 -18.457 1.00 93.69 87 THR A O 1
ATOM 640 N N . GLY A 1 88 ? -0.714 2.255 -19.143 1.00 96.00 88 GLY A N 1
ATOM 641 C CA . GLY A 1 88 ? -0.599 0.817 -19.364 1.00 96.00 88 GLY A CA 1
ATOM 642 C C . GLY A 1 88 ? -0.606 0.037 -18.052 1.00 96.00 88 GLY A C 1
ATOM 643 O O . GLY A 1 88 ? -0.408 0.593 -16.972 1.00 96.00 88 GLY A O 1
ATOM 644 N N . THR A 1 89 ? -0.855 -1.267 -18.134 1.00 96.75 89 THR A N 1
ATOM 645 C CA . THR A 1 89 ? -0.942 -2.123 -16.944 1.00 96.75 89 THR A CA 1
ATOM 646 C C . THR A 1 89 ? 0.409 -2.252 -16.253 1.00 96.75 89 THR A C 1
ATOM 648 O O . THR A 1 89 ? 1.425 -2.412 -16.933 1.00 96.75 89 THR A O 1
ATOM 651 N N . THR A 1 90 ? 0.402 -2.303 -14.922 1.00 98.06 90 THR A N 1
ATOM 652 C CA . THR A 1 90 ? 1.556 -2.729 -14.125 1.00 98.06 90 THR A CA 1
ATOM 653 C C . THR A 1 90 ? 1.351 -4.169 -13.662 1.00 98.06 90 THR A C 1
ATOM 655 O O . THR A 1 90 ? 0.431 -4.457 -12.896 1.00 98.06 90 THR A O 1
ATOM 658 N N . THR A 1 91 ? 2.208 -5.079 -14.115 1.00 98.62 91 THR A N 1
ATOM 659 C CA . THR A 1 91 ? 2.156 -6.505 -13.768 1.00 98.62 91 THR A CA 1
ATOM 660 C C . THR A 1 91 ? 3.436 -6.906 -13.052 1.00 98.62 91 THR A C 1
ATOM 662 O O . THR A 1 91 ? 4.523 -6.735 -13.594 1.00 98.62 91 THR A O 1
ATOM 665 N N . VAL A 1 92 ? 3.319 -7.462 -11.849 1.00 98.88 92 VAL A N 1
ATOM 666 C CA . VAL A 1 92 ? 4.451 -7.979 -11.071 1.00 98.88 92 VAL A CA 1
ATOM 667 C C . VAL A 1 92 ? 4.275 -9.488 -10.924 1.00 98.88 92 VAL A C 1
ATOM 669 O O . VAL A 1 92 ? 3.446 -9.943 -10.136 1.00 98.88 92 VAL A O 1
ATOM 672 N N . THR A 1 93 ? 5.013 -10.270 -11.712 1.00 98.75 93 THR A N 1
ATOM 673 C CA . THR A 1 93 ? 4.948 -11.741 -11.716 1.00 98.75 93 THR A CA 1
ATOM 674 C C . THR A 1 93 ? 5.895 -12.367 -10.700 1.00 98.75 93 THR A C 1
ATOM 676 O O . THR A 1 93 ? 5.564 -13.398 -10.120 1.00 98.75 93 THR A O 1
ATOM 679 N N . ALA A 1 94 ? 7.049 -11.742 -10.453 1.00 98.56 94 ALA A N 1
ATOM 680 C CA . ALA A 1 94 ? 8.060 -12.224 -9.517 1.00 98.56 94 ALA A CA 1
ATOM 681 C C . ALA A 1 94 ? 8.937 -11.082 -8.976 1.00 98.56 94 ALA A C 1
ATOM 683 O O . ALA A 1 94 ? 8.980 -9.978 -9.525 1.00 98.56 94 ALA A O 1
ATOM 684 N N . GLY A 1 95 ? 9.656 -11.361 -7.886 1.00 98.75 95 GLY A N 1
ATOM 685 C CA . GLY A 1 95 ? 10.585 -10.412 -7.276 1.00 98.75 95 GLY A CA 1
ATOM 686 C C . GLY A 1 95 ? 9.886 -9.163 -6.743 1.00 98.75 95 GLY A C 1
ATOM 687 O O . GLY A 1 95 ? 8.751 -9.229 -6.256 1.00 98.75 95 GLY A O 1
ATOM 688 N N . LYS A 1 96 ? 10.575 -8.018 -6.817 1.00 98.88 96 LYS A N 1
ATOM 689 C CA . LYS A 1 96 ? 10.068 -6.739 -6.307 1.00 98.88 96 LYS A CA 1
ATOM 690 C C . LYS A 1 96 ? 10.074 -5.645 -7.371 1.00 98.88 96 LYS A C 1
ATOM 692 O O . LYS A 1 96 ? 11.117 -5.352 -7.949 1.00 98.88 96 LYS A O 1
ATOM 697 N N . LEU A 1 97 ? 8.931 -4.994 -7.572 1.00 98.81 97 LEU A N 1
ATOM 698 C CA . LEU A 1 97 ? 8.840 -3.707 -8.262 1.00 98.81 97 LEU A CA 1
ATOM 699 C C . LEU A 1 97 ? 8.644 -2.615 -7.211 1.00 98.81 97 LEU A C 1
ATOM 701 O O . LEU A 1 97 ? 7.632 -2.614 -6.514 1.00 98.81 97 LEU A O 1
ATOM 705 N N . ALA A 1 98 ? 9.608 -1.713 -7.078 1.00 98.44 98 ALA A N 1
ATOM 706 C CA . ALA A 1 98 ? 9.573 -0.619 -6.119 1.00 98.44 98 ALA A CA 1
ATOM 707 C C . ALA A 1 98 ? 9.432 0.730 -6.831 1.00 98.44 98 ALA A C 1
ATOM 709 O O . ALA A 1 98 ? 10.059 0.965 -7.864 1.00 98.44 98 ALA A O 1
ATOM 710 N N . PHE A 1 99 ? 8.632 1.622 -6.255 1.00 97.62 99 PHE A N 1
ATOM 711 C CA . PHE A 1 99 ? 8.524 3.019 -6.650 1.00 97.62 99 PHE A CA 1
ATOM 712 C C . PHE A 1 99 ? 9.038 3.908 -5.520 1.00 97.62 99 PHE A C 1
ATOM 714 O O . PHE A 1 99 ? 8.489 3.897 -4.413 1.00 97.62 99 PHE A O 1
ATOM 721 N N . GLY A 1 100 ? 10.071 4.692 -5.826 1.00 96.38 100 GLY A N 1
ATOM 722 C CA . GLY A 1 100 ? 10.717 5.609 -4.890 1.00 96.38 100 GLY A CA 1
ATOM 723 C C . GLY A 1 100 ? 11.756 4.967 -3.959 1.00 96.38 100 GLY A C 1
ATOM 724 O O . GLY A 1 100 ? 12.004 3.764 -3.958 1.00 96.38 100 GLY A O 1
ATOM 725 N N . ASN A 1 101 ? 12.409 5.814 -3.165 1.00 95.62 101 ASN A N 1
ATOM 726 C CA . ASN A 1 101 ? 13.479 5.455 -2.223 1.00 95.62 101 ASN A CA 1
ATOM 727 C C . ASN A 1 101 ? 13.328 6.131 -0.844 1.00 95.62 101 ASN A C 1
ATOM 729 O O . ASN A 1 101 ? 14.317 6.378 -0.157 1.00 95.62 101 ASN A O 1
ATOM 733 N N . GLY A 1 102 ? 12.100 6.469 -0.461 1.00 94.19 102 GLY A N 1
ATOM 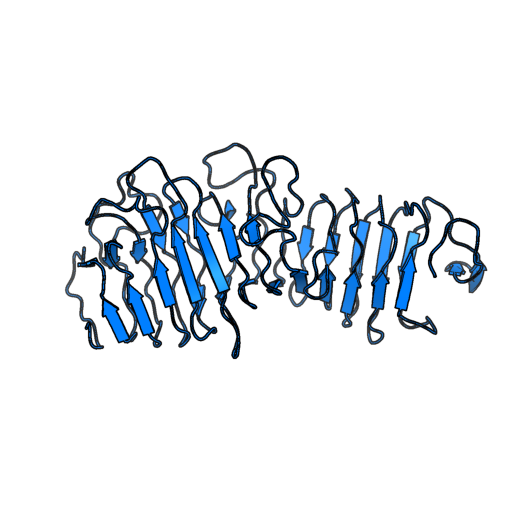734 C CA . GLY A 1 102 ? 11.759 7.240 0.737 1.00 94.19 102 GLY A CA 1
ATOM 735 C C . GLY A 1 102 ? 11.683 8.747 0.481 1.00 94.19 102 GLY A C 1
ATOM 736 O O . GLY A 1 102 ? 11.229 9.492 1.344 1.00 94.19 102 GLY A O 1
ATOM 737 N N . GLY A 1 103 ? 12.087 9.207 -0.707 1.00 93.50 103 GLY A N 1
ATOM 738 C CA . GLY A 1 103 ? 11.863 10.572 -1.180 1.00 93.50 103 GLY A CA 1
ATOM 739 C C . GLY A 1 103 ? 10.460 10.801 -1.753 1.00 93.50 103 GLY A C 1
ATOM 740 O O . GLY A 1 103 ? 9.562 9.973 -1.623 1.00 93.50 103 GLY A O 1
ATOM 741 N N . THR A 1 104 ? 10.291 11.935 -2.429 1.00 92.62 104 THR A N 1
ATOM 742 C CA . THR A 1 104 ? 9.009 12.400 -2.985 1.00 92.62 104 THR A CA 1
ATOM 743 C C . THR A 1 104 ? 8.785 12.012 -4.451 1.00 92.62 104 THR A C 1
ATOM 745 O O . THR A 1 104 ? 7.791 12.429 -5.048 1.00 92.62 104 THR A O 1
ATOM 748 N N . THR A 1 105 ? 9.683 11.225 -5.051 1.00 92.75 105 THR A N 1
ATOM 749 C CA . THR A 1 105 ? 9.630 10.803 -6.463 1.00 92.75 105 THR A CA 1
ATOM 750 C C . THR A 1 105 ? 9.466 9.288 -6.599 1.00 92.75 105 THR A C 1
ATOM 752 O O . THR A 1 105 ? 9.720 8.532 -5.661 1.00 92.75 105 THR A O 1
ATOM 755 N N . GLY A 1 106 ? 8.952 8.845 -7.750 1.00 93.75 106 GLY A N 1
ATOM 756 C CA . GLY A 1 106 ? 8.569 7.456 -8.015 1.00 93.75 106 GLY A CA 1
ATOM 757 C C . GLY A 1 106 ? 7.056 7.316 -8.164 1.00 93.75 106 GLY A C 1
ATOM 758 O O . GLY A 1 106 ? 6.345 7.132 -7.186 1.00 93.75 106 GLY A O 1
ATOM 759 N N . SER A 1 107 ? 6.531 7.415 -9.376 1.00 92.94 107 SER A N 1
ATOM 760 C CA . SER A 1 107 ? 5.094 7.260 -9.646 1.00 92.94 107 SER A CA 1
ATOM 761 C C . SER A 1 107 ? 4.874 6.005 -10.481 1.00 92.94 107 SER A C 1
ATOM 763 O O . SER A 1 107 ? 5.650 5.741 -11.395 1.00 92.94 107 SER A O 1
ATOM 765 N N . ILE A 1 108 ? 3.824 5.240 -10.173 1.00 93.94 108 ILE A N 1
ATOM 766 C CA . ILE A 1 108 ? 3.450 4.017 -10.907 1.00 93.94 108 ILE A CA 1
ATOM 767 C C . ILE A 1 108 ? 2.706 4.303 -12.217 1.00 93.94 108 ILE A C 1
ATOM 769 O O . ILE A 1 108 ? 2.716 3.477 -13.122 1.00 93.94 108 ILE A O 1
ATOM 773 N N . GLY A 1 109 ? 2.081 5.476 -12.340 1.00 92.56 109 GLY A N 1
ATOM 774 C CA . GLY A 1 109 ? 1.118 5.759 -13.405 1.00 92.56 109 GLY A CA 1
ATOM 775 C C . GLY A 1 109 ? -0.320 5.542 -12.934 1.00 92.56 109 GLY A C 1
ATOM 776 O O . GLY A 1 109 ? -0.602 5.702 -11.753 1.00 92.56 109 GLY A O 1
ATOM 777 N N . SER A 1 110 ? -1.245 5.245 -13.846 1.00 90.62 110 SER A N 1
ATOM 778 C CA . SER A 1 110 ? -2.689 5.130 -13.546 1.00 90.62 110 SER A CA 1
ATOM 779 C C . SER A 1 110 ? -3.362 3.876 -14.109 1.00 90.62 110 SER A C 1
ATOM 781 O O . SER A 1 110 ? -4.585 3.731 -14.006 1.00 90.62 110 SER A O 1
ATOM 783 N N . GLY A 1 111 ? -2.581 2.977 -14.711 1.00 91.75 111 GLY A N 1
ATOM 784 C CA . GLY A 1 111 ? -3.082 1.710 -15.229 1.00 91.75 111 GLY A CA 1
ATOM 785 C C . GLY A 1 111 ? -3.449 0.710 -14.132 1.00 91.75 111 GLY A C 1
ATOM 786 O O . GLY A 1 111 ? -3.147 0.898 -12.954 1.00 91.75 111 GLY A O 1
ATOM 787 N N . ALA A 1 112 ? -4.122 -0.369 -14.534 1.00 93.50 112 ALA A N 1
ATOM 788 C CA . ALA A 1 112 ? -4.491 -1.454 -13.627 1.00 93.50 112 ALA A CA 1
ATOM 789 C C . ALA A 1 112 ? -3.256 -2.197 -13.094 1.00 93.50 112 ALA A C 1
ATOM 791 O O . ALA A 1 112 ? -2.222 -2.252 -13.767 1.00 93.50 112 ALA A O 1
ATOM 792 N N . VAL A 1 113 ? -3.384 -2.796 -11.906 1.00 96.31 113 VAL A N 1
ATOM 793 C CA . VAL A 1 113 ? -2.268 -3.433 -11.197 1.00 96.31 113 VAL A CA 1
ATOM 794 C C . VAL A 1 113 ? -2.573 -4.896 -10.883 1.00 96.31 113 VAL A C 1
ATOM 796 O O . VAL A 1 113 ? -3.608 -5.224 -10.301 1.00 96.31 113 VAL A O 1
ATOM 799 N N . SER A 1 114 ? -1.639 -5.783 -11.221 1.00 98.19 114 SER A N 1
ATOM 800 C CA . SER A 1 114 ? -1.677 -7.202 -10.853 1.00 98.19 114 SER A CA 1
ATOM 801 C C . SER A 1 114 ? -0.378 -7.602 -10.164 1.00 98.19 114 SER A C 1
ATOM 803 O O . SER A 1 114 ? 0.705 -7.371 -10.705 1.00 98.19 114 SER A O 1
ATOM 805 N N . VAL A 1 115 ? -0.479 -8.197 -8.974 1.00 98.75 115 VAL A N 1
ATOM 806 C CA . VAL A 1 115 ? 0.669 -8.682 -8.195 1.00 98.75 115 VAL A CA 1
ATOM 807 C C . VAL A 1 115 ? 0.498 -10.178 -7.939 1.00 98.75 115 VAL A C 1
ATOM 809 O O . VAL A 1 115 ? -0.367 -10.600 -7.167 1.00 98.75 115 VAL A O 1
ATOM 812 N N . ALA A 1 116 ? 1.302 -11.001 -8.605 1.00 98.75 116 ALA A N 1
ATOM 813 C CA . ALA A 1 116 ? 1.246 -12.451 -8.481 1.00 98.75 116 ALA A CA 1
ATOM 814 C C . ALA A 1 116 ? 1.687 -12.927 -7.088 1.00 98.75 116 ALA A C 1
ATOM 816 O O . ALA A 1 116 ? 2.407 -12.237 -6.367 1.00 98.75 116 ALA A O 1
ATOM 817 N N . SER A 1 117 ? 1.260 -14.133 -6.710 1.00 98.50 117 SER A N 1
ATOM 818 C CA . SER A 1 117 ? 1.672 -14.755 -5.447 1.00 98.50 117 SER A CA 1
ATOM 819 C C . SER A 1 117 ? 3.199 -14.812 -5.333 1.00 98.50 117 SER A C 1
ATOM 821 O O . SER A 1 117 ? 3.874 -15.241 -6.263 1.00 98.50 117 SER A O 1
ATOM 823 N N . GLY A 1 118 ? 3.737 -14.403 -4.182 1.00 98.00 118 GLY A N 1
ATOM 824 C CA . GLY A 1 118 ? 5.182 -14.348 -3.929 1.00 98.00 118 GLY A CA 1
ATOM 825 C C . GLY A 1 118 ? 5.895 -13.111 -4.493 1.00 98.00 118 GLY A C 1
ATOM 826 O O . GLY A 1 118 ? 7.039 -12.863 -4.120 1.00 98.00 118 GLY A O 1
ATOM 827 N N . ALA A 1 119 ? 5.234 -12.308 -5.331 1.00 98.88 119 ALA A N 1
ATOM 828 C CA . ALA A 1 119 ? 5.770 -11.046 -5.825 1.00 98.88 119 ALA A CA 1
ATOM 829 C C . ALA A 1 119 ? 5.431 -9.874 -4.889 1.00 98.88 119 ALA A C 1
ATOM 831 O O . ALA A 1 119 ? 4.492 -9.941 -4.091 1.00 98.88 119 ALA A O 1
ATOM 832 N N . THR A 1 120 ? 6.198 -8.786 -4.990 1.00 98.88 120 THR A N 1
ATOM 833 C CA . THR A 1 120 ? 6.012 -7.574 -4.180 1.00 98.88 120 THR A CA 1
ATOM 834 C C . THR A 1 120 ? 5.942 -6.323 -5.046 1.00 98.88 120 THR A C 1
ATOM 836 O O . THR A 1 120 ? 6.851 -6.042 -5.825 1.00 98.88 120 THR A O 1
ATOM 839 N N . LEU A 1 121 ? 4.892 -5.530 -4.849 1.00 98.62 121 LEU A N 1
ATOM 840 C CA . LEU A 1 121 ? 4.819 -4.140 -5.281 1.00 98.62 121 LEU A CA 1
ATOM 841 C C . LEU A 1 121 ? 5.071 -3.236 -4.071 1.00 98.62 121 LEU A C 1
ATOM 843 O O . LEU A 1 121 ? 4.327 -3.285 -3.096 1.00 98.62 121 LEU A O 1
ATOM 847 N N . GLU A 1 122 ? 6.106 -2.407 -4.121 1.00 98.44 122 GLU A N 1
ATOM 848 C CA . GLU A 1 122 ? 6.502 -1.530 -3.019 1.00 98.44 122 GLU A CA 1
ATOM 849 C C . GLU A 1 122 ? 6.405 -0.059 -3.422 1.00 98.44 122 GLU A C 1
ATOM 851 O O . GLU A 1 122 ? 6.880 0.350 -4.477 1.00 98.44 122 GLU A O 1
ATOM 856 N N . PHE A 1 123 ? 5.833 0.752 -2.542 1.00 97.31 123 PHE A N 1
ATOM 857 C CA . PHE A 1 123 ? 5.912 2.202 -2.595 1.00 97.31 123 PHE A CA 1
ATOM 858 C C . PHE A 1 123 ? 6.731 2.664 -1.398 1.00 97.31 123 PHE A C 1
ATOM 860 O O . PHE A 1 123 ? 6.251 2.663 -0.263 1.00 97.31 123 PHE A O 1
ATOM 867 N N . ASN A 1 124 ? 7.983 3.026 -1.659 1.00 97.00 124 ASN A N 1
ATOM 868 C CA . ASN A 1 124 ? 8.883 3.596 -0.671 1.00 97.00 124 ASN A CA 1
ATOM 869 C C . ASN A 1 124 ? 8.965 5.096 -0.929 1.00 97.00 124 ASN A C 1
ATOM 871 O O . ASN A 1 124 ? 9.802 5.557 -1.703 1.00 97.00 124 ASN A O 1
ATOM 875 N N . ARG A 1 125 ? 8.045 5.853 -0.339 1.00 94.50 125 ARG A N 1
ATOM 876 C CA . ARG A 1 125 ? 7.869 7.276 -0.633 1.00 94.50 125 ARG A CA 1
ATOM 877 C C . ARG A 1 125 ? 7.556 8.068 0.618 1.00 94.50 125 ARG A C 1
ATOM 879 O O . ARG A 1 125 ? 7.048 7.527 1.592 1.00 94.50 125 ARG A O 1
ATOM 886 N N . SER A 1 126 ? 7.802 9.365 0.538 1.00 92.19 126 SER A N 1
ATOM 887 C CA . SER A 1 126 ? 7.328 10.361 1.487 1.00 92.19 126 SER A CA 1
ATOM 888 C C . SER A 1 126 ? 6.490 11.416 0.773 1.00 92.19 126 SER A C 1
ATOM 890 O O . SER A 1 126 ? 6.658 11.705 -0.414 1.00 92.19 126 SER A O 1
ATOM 892 N N . ASN A 1 127 ? 5.569 12.019 1.517 1.00 89.12 127 ASN A N 1
ATOM 893 C CA . ASN A 1 127 ? 4.788 13.137 1.020 1.00 89.12 127 ASN A CA 1
ATOM 894 C C . ASN A 1 127 ? 5.647 14.394 0.847 1.00 89.12 127 ASN A C 1
ATOM 896 O O . ASN A 1 127 ? 6.398 14.763 1.747 1.00 89.12 127 ASN A O 1
ATOM 900 N N . VAL A 1 128 ? 5.425 15.126 -0.249 1.00 85.25 128 VAL A N 1
ATOM 901 C CA . VAL A 1 128 ? 6.008 16.469 -0.451 1.00 85.25 128 VAL A CA 1
ATOM 902 C C . VAL A 1 128 ? 5.623 17.411 0.690 1.00 85.25 128 VAL A C 1
ATOM 904 O O . VAL A 1 128 ? 6.452 18.165 1.190 1.00 85.25 128 VAL A O 1
ATOM 907 N N . VAL A 1 129 ? 4.356 17.351 1.110 1.00 86.00 129 VAL A N 1
ATOM 908 C CA . VAL A 1 129 ? 3.830 18.101 2.252 1.00 86.00 129 VAL A CA 1
ATOM 909 C C . VAL A 1 129 ? 3.331 17.106 3.299 1.00 86.00 129 VAL A C 1
ATOM 911 O O . VAL A 1 129 ? 2.419 16.327 2.989 1.00 86.00 129 VAL A O 1
ATOM 914 N N . PRO A 1 130 ? 3.868 17.119 4.531 1.00 83.44 130 PRO A N 1
ATOM 915 C CA . PRO A 1 130 ? 3.428 16.219 5.591 1.00 83.44 130 PRO A CA 1
ATOM 916 C C . PRO A 1 130 ? 1.902 16.205 5.759 1.00 83.44 130 PRO A C 1
ATOM 918 O O . PRO A 1 130 ? 1.253 17.249 5.778 1.00 83.44 130 PRO A O 1
ATOM 921 N N . GLY A 1 131 ? 1.316 15.010 5.864 1.00 80.94 131 GLY A N 1
ATOM 922 C CA . GLY A 1 131 ? -0.124 14.829 6.089 1.00 80.94 131 GLY A CA 1
ATOM 923 C C . GLY A 1 131 ? -1.016 14.867 4.838 1.00 80.94 131 GLY A C 1
ATOM 924 O O . GLY A 1 131 ? -2.195 14.500 4.936 1.00 80.94 131 GLY A O 1
ATOM 925 N N . THR A 1 132 ? -0.480 15.260 3.677 1.00 84.69 132 THR A N 1
ATOM 926 C CA . THR A 1 132 ? -1.208 15.233 2.392 1.00 84.69 132 THR A CA 1
ATOM 927 C C . THR A 1 132 ? -1.292 13.819 1.815 1.00 84.69 132 THR A C 1
ATOM 929 O O . THR A 1 132 ? -0.785 12.878 2.402 1.00 84.69 132 THR A O 1
ATOM 932 N N . VAL A 1 133 ? -1.992 13.622 0.702 1.00 82.88 133 VAL A N 1
ATOM 933 C CA . VAL A 1 133 ? -2.080 12.324 0.008 1.00 82.88 133 VAL A CA 1
ATOM 934 C C . VAL A 1 133 ? -1.030 12.261 -1.096 1.00 82.88 133 VAL A C 1
ATOM 936 O O . VAL A 1 133 ? -0.832 13.247 -1.798 1.00 82.88 133 VAL A O 1
ATOM 939 N N . ASP A 1 134 ? -0.347 11.125 -1.226 1.00 80.00 134 ASP A N 1
ATOM 940 C CA . ASP A 1 134 ? 0.801 10.976 -2.130 1.00 80.00 134 ASP A CA 1
ATOM 941 C C . ASP A 1 134 ? 0.444 10.264 -3.447 1.00 80.00 134 ASP A C 1
ATOM 943 O O . ASP A 1 134 ? 0.800 10.713 -4.536 1.00 80.00 134 ASP A O 1
ATOM 947 N N . LEU A 1 135 ? -0.280 9.143 -3.358 1.00 73.75 135 LEU A N 1
ATOM 948 C CA . LEU A 1 135 ? -0.400 8.204 -4.480 1.00 73.75 135 LEU A CA 1
ATOM 949 C C . LEU A 1 135 ? -1.797 8.108 -5.082 1.00 73.75 135 LEU A C 1
ATOM 951 O O . LEU A 1 135 ? -1.954 8.258 -6.286 1.00 73.75 135 LEU A O 1
ATOM 955 N N . ASP A 1 136 ? -2.818 7.860 -4.280 1.00 76.00 136 ASP A N 1
ATOM 956 C CA . ASP A 1 136 ? -4.166 7.616 -4.780 1.00 76.00 136 ASP A CA 1
ATOM 957 C C . ASP A 1 136 ? -5.064 8.702 -4.187 1.00 76.00 136 ASP A C 1
ATOM 959 O O . ASP A 1 136 ? -5.077 8.899 -2.982 1.00 76.00 136 ASP A O 1
ATOM 963 N N . TYR A 1 137 ? -5.685 9.541 -5.017 1.00 71.81 137 TYR A N 1
ATOM 964 C CA . TYR A 1 137 ? -6.606 10.589 -4.568 1.00 71.81 137 TYR A CA 1
ATOM 965 C C . TYR A 1 137 ? -7.688 10.807 -5.620 1.00 71.81 137 TYR A C 1
ATOM 967 O O . TYR A 1 137 ? -7.406 10.709 -6.810 1.00 71.81 137 TYR A O 1
ATOM 975 N N . LYS A 1 138 ? -8.914 11.126 -5.176 1.00 69.31 138 LYS A N 1
ATOM 976 C CA . LYS A 1 138 ? -10.179 11.141 -5.943 1.00 69.31 138 LYS A CA 1
ATOM 977 C C . LYS A 1 138 ? -10.045 11.447 -7.448 1.00 69.31 138 LYS A C 1
ATOM 979 O O . LYS A 1 138 ? -10.546 10.683 -8.267 1.00 69.31 138 LYS A O 1
ATOM 984 N N . THR A 1 139 ? -9.393 12.547 -7.822 1.00 66.12 139 THR A N 1
ATOM 985 C CA . THR A 1 139 ? -9.306 13.025 -9.216 1.00 66.12 139 THR A CA 1
ATOM 986 C C . THR A 1 139 ? -8.052 12.577 -9.974 1.00 66.12 139 THR A C 1
ATOM 988 O O . THR A 1 139 ? -7.997 12.727 -11.190 1.00 66.12 139 THR A O 1
ATOM 991 N N . THR A 1 140 ? -7.056 12.016 -9.289 1.00 72.25 140 THR A N 1
ATOM 992 C CA . THR A 1 140 ? -5.735 11.650 -9.833 1.00 72.25 140 THR A CA 1
ATOM 993 C C . THR A 1 140 ? -5.278 10.289 -9.300 1.00 72.25 140 THR A C 1
ATOM 995 O O . THR A 1 140 ? -4.129 10.120 -8.901 1.00 72.25 140 THR A O 1
ATOM 998 N N . ALA A 1 141 ? -6.208 9.339 -9.219 1.00 75.88 141 ALA A N 1
ATOM 999 C CA . ALA A 1 141 ? -6.000 8.020 -8.635 1.00 75.88 141 ALA A CA 1
ATOM 1000 C C . ALA A 1 141 ? -5.010 7.174 -9.461 1.00 75.88 141 ALA A C 1
ATOM 1002 O O . ALA A 1 141 ? -5.178 7.026 -10.676 1.00 75.88 141 ALA A O 1
ATOM 1003 N N . LYS A 1 142 ? -3.988 6.630 -8.792 1.00 83.62 142 LYS A N 1
ATOM 1004 C CA . LYS A 1 142 ? -2.859 5.896 -9.390 1.00 83.62 142 LYS A CA 1
ATOM 1005 C C . LYS A 1 142 ? -2.858 4.404 -9.069 1.00 83.62 142 LYS A C 1
ATOM 1007 O O . LYS A 1 142 ? -2.166 3.644 -9.733 1.00 83.62 142 LYS A O 1
ATOM 1012 N N . LEU A 1 143 ? -3.620 3.972 -8.062 1.00 86.62 143 LEU A N 1
ATOM 1013 C CA . LEU A 1 143 ? -3.598 2.592 -7.571 1.00 86.62 143 LEU A CA 1
ATOM 1014 C C . LEU A 1 143 ? -5.016 2.005 -7.513 1.00 86.62 143 LEU A C 1
ATOM 1016 O O . LEU A 1 143 ? -5.510 1.574 -6.469 1.00 86.62 143 LEU A O 1
ATOM 1020 N N . ARG A 1 144 ? -5.677 2.007 -8.677 1.00 83.25 144 ARG A N 1
ATOM 1021 C CA . ARG A 1 144 ? -7.006 1.416 -8.904 1.00 83.25 144 ARG A CA 1
ATOM 1022 C C . ARG A 1 144 ? -6.893 0.065 -9.600 1.00 83.25 144 ARG A C 1
ATOM 1024 O O . ARG A 1 144 ? -5.905 -0.207 -10.274 1.00 83.25 144 ARG A O 1
ATOM 1031 N N . ASN A 1 145 ? -7.945 -0.750 -9.496 1.00 88.19 145 ASN A N 1
ATOM 1032 C CA . ASN A 1 145 ? -8.000 -2.095 -10.084 1.00 88.19 145 ASN A CA 1
ATOM 1033 C C . ASN A 1 145 ? -6.818 -2.967 -9.637 1.00 88.19 145 ASN A C 1
ATOM 1035 O O . ASN A 1 145 ? -6.140 -3.572 -10.467 1.00 88.19 145 ASN A O 1
ATOM 1039 N N . VAL A 1 146 ? -6.542 -2.983 -8.332 1.00 92.81 146 VAL A N 1
ATOM 1040 C CA . VAL A 1 146 ? -5.478 -3.818 -7.771 1.00 92.81 146 VAL A CA 1
ATOM 1041 C C . VAL A 1 146 ? -5.992 -5.243 -7.622 1.00 92.81 146 VAL A C 1
ATOM 1043 O O . VAL A 1 146 ? -7.087 -5.477 -7.104 1.00 92.81 146 VAL A O 1
ATOM 1046 N N . SER A 1 147 ? -5.194 -6.196 -8.089 1.00 96.69 147 SER A N 1
ATOM 1047 C CA . SER A 1 147 ? -5.534 -7.613 -8.100 1.00 96.69 147 SER A CA 1
ATOM 1048 C C . SER A 1 147 ? -4.331 -8.511 -7.821 1.00 96.69 147 SER A C 1
ATOM 1050 O O . SER A 1 147 ? -3.183 -8.063 -7.829 1.00 96.69 147 SER A O 1
ATOM 1052 N N . GLY A 1 148 ? -4.609 -9.790 -7.572 1.00 98.19 148 GLY A N 1
ATOM 1053 C CA . GLY A 1 148 ? -3.595 -10.818 -7.355 1.00 98.19 148 GLY A CA 1
ATOM 1054 C C . GLY A 1 148 ? -3.343 -11.129 -5.880 1.00 98.19 148 GLY A C 1
ATOM 1055 O O . GLY A 1 148 ? -4.001 -10.587 -4.992 1.00 98.19 148 GLY A O 1
ATOM 1056 N N . ALA A 1 149 ? -2.438 -12.073 -5.634 1.00 98.50 149 ALA A N 1
ATOM 1057 C CA . ALA A 1 149 ? -2.194 -12.684 -4.325 1.00 98.50 149 ALA A CA 1
ATOM 1058 C C . ALA A 1 149 ? -0.831 -12.308 -3.709 1.00 98.50 149 ALA A C 1
ATOM 1060 O O . ALA A 1 149 ? -0.455 -12.845 -2.670 1.00 98.50 149 ALA A O 1
ATOM 1061 N N . GLY A 1 150 ? -0.068 -11.421 -4.354 1.00 98.75 150 GLY A N 1
ATOM 1062 C CA . GLY A 1 150 ? 1.218 -10.940 -3.849 1.00 98.75 150 GLY A CA 1
ATOM 1063 C C . GLY A 1 150 ? 1.101 -9.842 -2.795 1.00 98.75 150 GLY A C 1
ATOM 1064 O O . GLY A 1 150 ? 0.021 -9.514 -2.311 1.00 98.75 150 GLY A O 1
ATOM 1065 N N . SER A 1 151 ? 2.231 -9.244 -2.443 1.00 98.69 151 SER A N 1
ATOM 1066 C CA . SER A 1 151 ? 2.283 -8.197 -1.422 1.00 98.69 151 SER A CA 1
ATOM 1067 C C . SER A 1 151 ? 2.242 -6.803 -2.038 1.00 98.69 151 SER A C 1
ATOM 1069 O O . SER A 1 151 ? 2.953 -6.526 -3.003 1.00 98.69 151 SER A O 1
ATOM 1071 N N . VAL A 1 152 ? 1.472 -5.901 -1.430 1.00 98.06 152 VAL A N 1
ATOM 1072 C CA . VAL A 1 152 ? 1.564 -4.454 -1.664 1.00 98.06 152 VAL A CA 1
ATOM 1073 C C . VAL A 1 152 ? 2.111 -3.803 -0.400 1.00 98.06 152 VAL A C 1
ATOM 1075 O O . VAL A 1 152 ? 1.534 -3.961 0.672 1.00 98.06 152 VAL A O 1
ATOM 1078 N N . VAL A 1 153 ? 3.224 -3.080 -0.512 1.00 98.31 153 VAL A N 1
ATOM 1079 C CA . VAL A 1 153 ? 3.956 -2.508 0.626 1.00 98.31 153 VAL A CA 1
ATOM 1080 C C . VAL A 1 153 ? 3.953 -0.987 0.547 1.00 98.31 153 VAL A C 1
ATOM 1082 O O . VAL A 1 153 ? 4.347 -0.421 -0.468 1.00 98.31 153 VAL A O 1
ATOM 1085 N N . LEU A 1 154 ? 3.565 -0.325 1.637 1.00 97.56 154 LEU A N 1
ATOM 1086 C CA . LEU A 1 154 ? 3.738 1.113 1.841 1.00 97.56 154 LEU A CA 1
ATOM 1087 C C . LEU A 1 154 ? 4.793 1.359 2.916 1.00 97.56 154 LEU A C 1
ATOM 1089 O O . LEU A 1 154 ? 4.671 0.864 4.040 1.00 97.56 154 LEU A O 1
ATOM 1093 N N . THR A 1 155 ? 5.816 2.135 2.576 1.00 97.50 155 THR A N 1
ATOM 1094 C CA . THR A 1 155 ? 6.899 2.528 3.480 1.00 97.50 155 THR A CA 1
ATOM 1095 C C . THR A 1 155 ? 7.420 3.929 3.133 1.00 97.50 155 THR A C 1
ATOM 1097 O O . THR A 1 155 ? 7.039 4.505 2.117 1.00 97.50 155 THR A O 1
ATOM 1100 N N . GLY A 1 156 ? 8.285 4.491 3.981 1.00 94.94 156 GLY A N 1
ATOM 1101 C CA . GLY A 1 156 ? 8.883 5.819 3.778 1.00 94.94 156 GLY A CA 1
ATOM 1102 C C . GLY A 1 156 ? 8.045 6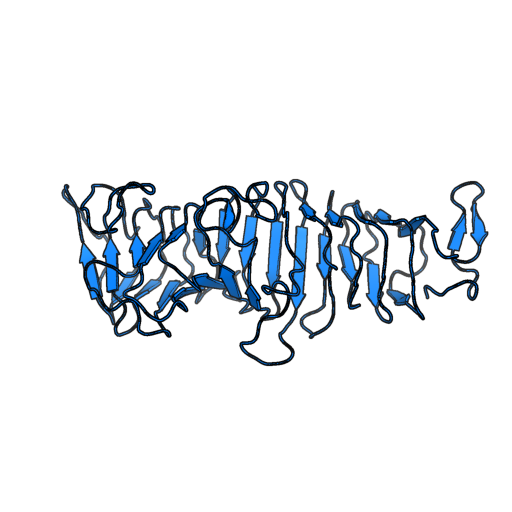.993 4.300 1.00 94.94 156 GLY A C 1
ATOM 1103 O O . GLY A 1 156 ? 8.439 8.143 4.128 1.00 94.94 156 GLY A O 1
ATOM 1104 N N . GLY A 1 157 ? 6.916 6.722 4.964 1.00 94.31 157 GLY A N 1
ATOM 1105 C CA . GLY A 1 157 ? 6.016 7.750 5.495 1.00 94.31 157 GLY A CA 1
ATOM 1106 C C . GLY A 1 157 ? 4.957 8.217 4.496 1.00 94.31 157 GLY A C 1
ATOM 1107 O O . GLY A 1 157 ? 4.380 9.287 4.679 1.00 94.31 157 GLY A O 1
ATOM 1108 N N . ALA A 1 158 ? 4.705 7.439 3.440 1.00 91.06 158 ALA A N 1
ATOM 1109 C CA . ALA A 1 158 ? 3.701 7.744 2.432 1.00 91.06 158 ALA A CA 1
ATOM 1110 C C . ALA A 1 158 ? 2.279 7.675 2.997 1.00 91.06 158 ALA A C 1
ATOM 1112 O O . ALA A 1 158 ? 1.939 6.805 3.802 1.00 91.06 158 ALA A O 1
ATOM 1113 N N . ILE A 1 159 ? 1.405 8.534 2.483 1.00 93.00 159 ILE A N 1
ATOM 1114 C CA . ILE A 1 159 ? -0.038 8.438 2.692 1.00 93.00 159 ILE A CA 1
ATOM 1115 C C . ILE A 1 159 ? -0.687 7.999 1.380 1.00 93.00 159 ILE A C 1
ATOM 1117 O O . ILE A 1 159 ? -0.787 8.776 0.424 1.00 93.00 159 ILE A O 1
ATOM 1121 N N . LEU A 1 160 ? -1.180 6.763 1.352 1.00 91.12 160 LEU A N 1
ATOM 1122 C CA . LEU A 1 160 ? -2.019 6.259 0.270 1.00 91.12 160 LEU A CA 1
ATOM 1123 C C . LEU A 1 160 ? -3.487 6.475 0.632 1.00 91.12 160 LEU A C 1
ATOM 1125 O O . LEU A 1 160 ? -3.930 6.030 1.688 1.00 91.12 160 LEU A O 1
ATOM 1129 N N . PHE A 1 161 ? -4.258 7.108 -0.250 1.00 88.69 161 PHE A N 1
ATOM 1130 C CA . PHE A 1 161 ? -5.708 7.200 -0.106 1.00 88.69 161 PHE A CA 1
ATOM 1131 C C . PHE A 1 161 ? -6.393 6.350 -1.171 1.00 88.69 161 PHE A C 1
ATOM 1133 O O . PHE A 1 161 ? -6.564 6.757 -2.309 1.00 88.69 161 PHE A O 1
ATOM 1140 N N . SER A 1 162 ? -6.873 5.179 -0.770 1.00 85.25 162 SER A N 1
ATOM 1141 C CA . SER A 1 162 ? -7.661 4.310 -1.636 1.00 85.25 162 SER A CA 1
ATOM 1142 C C . SER A 1 162 ? -9.056 4.903 -1.877 1.00 85.25 162 SER A C 1
ATOM 1144 O O . SER A 1 162 ? -9.911 4.923 -0.980 1.00 85.25 162 SER A O 1
ATOM 1146 N N . TYR A 1 163 ? -9.279 5.415 -3.095 1.00 79.12 163 TYR A N 1
ATOM 1147 C CA . TYR A 1 163 ? -10.585 5.876 -3.591 1.00 79.12 163 TYR A CA 1
ATOM 1148 C C . TYR A 1 163 ? -10.950 5.123 -4.877 1.00 79.12 163 TYR A C 1
ATOM 1150 O O . TYR A 1 163 ? -10.629 5.575 -5.979 1.00 79.12 163 TYR A O 1
ATOM 1158 N N . PRO A 1 164 ? -11.644 3.980 -4.780 1.00 67.31 164 PRO A N 1
ATOM 1159 C CA . PRO A 1 164 ? -11.860 3.148 -5.956 1.00 67.31 164 PRO A CA 1
ATOM 1160 C C . PRO A 1 164 ? -12.988 3.610 -6.895 1.00 67.31 164 PRO A C 1
ATOM 1162 O O . PRO A 1 164 ? -13.065 3.097 -8.005 1.00 67.31 164 PRO A O 1
ATOM 1165 N N . GLY A 1 165 ? -13.843 4.573 -6.525 1.00 65.00 165 GLY A N 1
ATOM 1166 C CA . GLY A 1 165 ? -14.978 4.981 -7.371 1.00 65.00 165 GLY A CA 1
ATOM 1167 C C . GLY A 1 165 ? -16.030 5.823 -6.649 1.00 65.00 165 GLY A C 1
ATOM 1168 O O . GLY A 1 165 ? -15.788 6.280 -5.540 1.00 65.00 165 GLY A O 1
ATOM 1169 N N . THR A 1 166 ? -17.201 6.035 -7.254 1.00 61.75 166 THR A N 1
ATOM 1170 C CA . THR A 1 166 ? -18.263 6.938 -6.755 1.00 61.75 166 THR A CA 1
ATOM 1171 C C . THR A 1 166 ? -19.286 6.293 -5.808 1.00 61.75 166 THR A C 1
ATOM 1173 O O . THR A 1 166 ? -20.118 7.019 -5.264 1.00 61.75 166 THR A O 1
ATOM 1176 N N . GLY A 1 167 ? -19.268 4.971 -5.602 1.00 56.69 167 GLY A N 1
ATOM 1177 C CA . GLY A 1 167 ? -20.383 4.252 -4.978 1.00 56.69 167 GLY A CA 1
ATOM 1178 C C . GLY A 1 167 ? -20.215 3.906 -3.492 1.00 56.69 167 GLY A C 1
ATOM 1179 O O . GLY A 1 167 ? -19.193 4.156 -2.859 1.00 56.69 167 GLY A O 1
ATOM 1180 N N . THR A 1 168 ? -21.283 3.369 -2.907 1.00 55.22 168 THR A N 1
ATOM 1181 C CA . THR A 1 168 ? -21.414 2.963 -1.498 1.00 55.22 168 THR A CA 1
ATOM 1182 C C . THR A 1 168 ? -21.422 1.431 -1.329 1.00 55.22 168 THR A C 1
ATOM 1184 O O . THR A 1 168 ? -21.819 0.931 -0.274 1.00 55.22 168 THR A O 1
ATOM 1187 N N . GLY A 1 169 ? -21.025 0.671 -2.363 1.00 56.00 169 GLY A N 1
ATOM 1188 C CA . GLY A 1 169 ? -21.209 -0.784 -2.463 1.00 56.00 169 GLY A CA 1
ATOM 1189 C C . GLY A 1 169 ? -19.987 -1.641 -2.097 1.00 56.00 169 GLY A C 1
ATOM 1190 O O . GLY A 1 169 ? -18.868 -1.156 -1.973 1.00 56.00 169 GLY A O 1
ATOM 1191 N N . PHE A 1 170 ? -20.207 -2.956 -1.939 1.00 57.75 170 PHE A N 1
ATOM 1192 C CA . PHE A 1 170 ? -19.178 -3.981 -1.655 1.00 57.75 170 PHE A CA 1
ATOM 1193 C C . PHE A 1 170 ? -18.501 -4.560 -2.914 1.00 57.75 170 PHE A C 1
ATOM 1195 O O . PHE A 1 170 ? -17.684 -5.473 -2.804 1.00 57.75 170 PHE A O 1
ATOM 1202 N N . SER A 1 171 ? -18.839 -4.069 -4.108 1.00 62.03 171 SER A N 1
ATOM 1203 C CA . SER A 1 171 ? -18.193 -4.445 -5.369 1.00 62.03 171 SER A CA 1
ATOM 1204 C C . SER A 1 171 ? -18.312 -3.288 -6.355 1.00 62.03 171 SER A C 1
ATOM 1206 O O . SER A 1 171 ? -19.422 -2.859 -6.666 1.00 62.03 171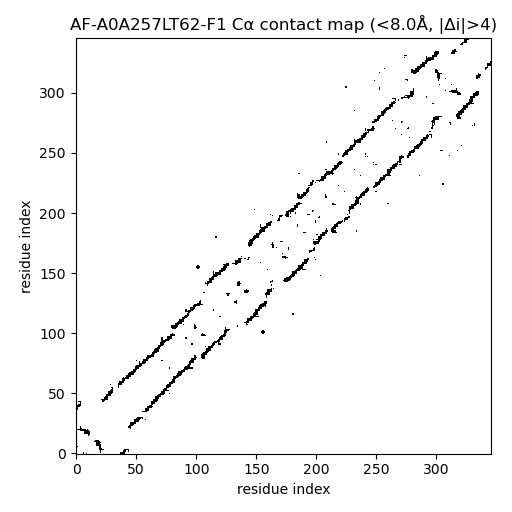 SER A O 1
ATOM 1208 N N . GLU A 1 172 ? -17.177 -2.751 -6.804 1.00 70.50 172 GLU A N 1
ATOM 1209 C CA . GLU A 1 172 ? -17.122 -1.605 -7.716 1.00 70.50 172 GLU A CA 1
ATOM 1210 C C . GLU A 1 172 ? -15.958 -1.749 -8.702 1.00 70.50 172 GLU A C 1
ATOM 1212 O O . GLU A 1 172 ? -14.897 -2.292 -8.368 1.00 70.50 172 GLU A O 1
ATOM 1217 N N . SER A 1 173 ? -16.149 -1.225 -9.916 1.00 70.88 173 SER A N 1
ATOM 1218 C CA . SER A 1 173 ? -15.064 -1.033 -10.886 1.00 70.88 173 SER A CA 1
ATOM 1219 C C . SER A 1 173 ? -14.008 -0.105 -10.288 1.00 70.88 173 SER A C 1
ATOM 1221 O O . SER A 1 173 ? -14.364 0.866 -9.630 1.00 70.88 173 SER A O 1
ATOM 1223 N N . GLY A 1 174 ? -12.720 -0.367 -10.512 1.00 76.56 174 GLY A N 1
ATOM 1224 C CA . GLY A 1 174 ? -11.646 0.429 -9.907 1.00 76.56 174 GLY A CA 1
ATOM 1225 C C . GLY A 1 174 ? -11.214 -0.042 -8.519 1.00 76.56 174 GLY A C 1
ATOM 1226 O O . GLY A 1 174 ? -10.203 0.447 -8.016 1.00 76.56 174 GLY A O 1
ATOM 1227 N N . SER A 1 175 ? -11.935 -0.986 -7.903 1.00 85.44 175 SER A N 1
ATOM 1228 C CA . SER A 1 175 ? -11.667 -1.440 -6.534 1.00 85.44 175 SER A CA 1
ATOM 1229 C C . SER A 1 175 ? -10.537 -2.454 -6.407 1.00 85.44 175 SER A C 1
ATOM 1231 O O . SER A 1 175 ? -9.982 -2.945 -7.388 1.00 85.44 175 SER A O 1
ATOM 1233 N N . TRP A 1 176 ? -10.198 -2.751 -5.155 1.00 90.75 176 TRP A N 1
ATOM 1234 C CA . TRP A 1 176 ? -9.240 -3.787 -4.782 1.00 90.75 176 TRP A CA 1
ATOM 1235 C C . TRP A 1 176 ? -9.919 -5.150 -4.593 1.00 90.75 176 TRP A C 1
ATOM 1237 O O . TRP A 1 176 ? -9.320 -6.057 -4.034 1.00 90.75 176 TRP A O 1
ATOM 1247 N N . ALA A 1 177 ? -11.162 -5.338 -5.055 1.00 89.75 177 ALA A N 1
ATOM 1248 C CA . ALA A 1 177 ? -11.906 -6.581 -4.833 1.00 89.75 177 ALA A CA 1
ATOM 1249 C C . ALA A 1 177 ? -11.228 -7.832 -5.432 1.00 89.75 177 ALA A C 1
ATOM 1251 O O . ALA A 1 177 ? -11.489 -8.938 -4.969 1.00 89.75 177 ALA A O 1
ATOM 1252 N N . GLY A 1 178 ? -10.359 -7.668 -6.438 1.00 93.12 178 GLY A N 1
ATOM 1253 C CA . GLY A 1 178 ? -9.542 -8.751 -7.000 1.00 93.12 178 GLY A CA 1
ATOM 1254 C C . GLY A 1 178 ? -8.222 -9.000 -6.260 1.00 93.12 178 GLY A C 1
ATOM 1255 O O . GLY A 1 178 ? -7.477 -9.908 -6.632 1.00 93.12 178 GLY A O 1
ATOM 1256 N N . PHE A 1 179 ? -7.886 -8.180 -5.261 1.00 95.88 179 PHE A N 1
ATOM 1257 C CA . PHE A 1 179 ? -6.685 -8.335 -4.451 1.00 95.88 179 PHE A CA 1
ATOM 1258 C C . PHE A 1 179 ? -6.964 -9.319 -3.316 1.00 95.88 179 PHE A C 1
ATOM 1260 O O . PHE A 1 179 ? -7.874 -9.134 -2.516 1.00 95.88 179 PHE A O 1
ATOM 1267 N N . SER A 1 180 ? -6.176 -10.381 -3.252 1.00 97.62 180 SER A N 1
ATOM 1268 C CA . SER A 1 180 ? -6.274 -11.452 -2.252 1.00 97.62 180 SER A CA 1
ATOM 1269 C C . SER A 1 180 ? -4.978 -11.635 -1.463 1.00 97.62 180 SER A C 1
ATOM 1271 O O . SER A 1 180 ? -4.906 -12.501 -0.595 1.00 97.62 180 SER A O 1
ATOM 1273 N N . GLY A 1 181 ? -3.964 -10.825 -1.768 1.00 98.31 181 GLY A N 1
ATOM 1274 C CA . GLY A 1 181 ? -2.664 -10.870 -1.125 1.00 98.31 181 GLY A CA 1
ATOM 1275 C C . GLY A 1 181 ? -2.571 -10.004 0.126 1.00 98.31 181 GLY A C 1
ATOM 1276 O O . GLY A 1 181 ? -3.574 -9.678 0.759 1.00 98.31 181 GLY A O 1
ATOM 1277 N N . THR A 1 182 ? -1.352 -9.625 0.492 1.00 98.69 182 THR A N 1
ATOM 1278 C CA . THR A 1 182 ? -1.093 -8.936 1.762 1.00 98.69 182 THR A CA 1
ATOM 1279 C C . THR A 1 182 ? -0.837 -7.452 1.541 1.00 98.69 182 THR A C 1
ATOM 1281 O O . THR A 1 182 ? 0.089 -7.077 0.821 1.00 98.69 182 THR A O 1
ATOM 1284 N N . LEU A 1 183 ? -1.605 -6.592 2.208 1.00 98.12 183 LEU A N 1
ATOM 1285 C CA . LEU A 1 183 ? -1.280 -5.171 2.331 1.00 98.12 183 LEU A CA 1
ATOM 1286 C C . LEU A 1 183 ? -0.373 -4.966 3.552 1.00 98.12 183 LEU A C 1
ATOM 1288 O O . LEU A 1 183 ? -0.777 -5.230 4.680 1.00 98.12 183 LEU A O 1
ATOM 1292 N N . ILE A 1 184 ? 0.843 -4.470 3.346 1.00 98.75 184 ILE A N 1
ATOM 1293 C CA . ILE A 1 184 ? 1.808 -4.192 4.414 1.00 98.75 184 ILE A CA 1
ATOM 1294 C C . ILE A 1 184 ? 1.973 -2.680 4.534 1.00 98.75 184 ILE A C 1
ATOM 1296 O O . ILE A 1 184 ? 2.443 -2.029 3.603 1.00 98.75 184 ILE A O 1
ATOM 1300 N N . VAL A 1 185 ? 1.615 -2.113 5.682 1.00 98.69 185 VAL A N 1
ATOM 1301 C CA . VAL A 1 185 ? 1.764 -0.678 5.955 1.00 98.69 185 VAL A CA 1
ATOM 1302 C C . VAL A 1 185 ? 2.790 -0.503 7.058 1.00 98.69 185 VAL A C 1
ATOM 1304 O O . VAL A 1 185 ? 2.584 -0.976 8.172 1.00 98.69 185 VAL A O 1
ATOM 1307 N N . LYS A 1 186 ? 3.905 0.161 6.764 1.00 98.56 186 LYS A N 1
ATOM 1308 C CA . LYS A 1 186 ? 5.029 0.308 7.696 1.00 98.56 186 LYS A CA 1
ATOM 1309 C C . LYS A 1 186 ? 5.796 1.608 7.459 1.00 98.56 186 LYS A C 1
ATOM 1311 O O . LYS A 1 186 ? 5.378 2.447 6.663 1.00 98.56 186 LYS A O 1
ATOM 1316 N N . GLY A 1 187 ? 6.909 1.815 8.160 1.00 97.12 187 GLY A N 1
ATOM 1317 C CA . GLY A 1 187 ? 7.749 3.001 7.968 1.00 97.12 187 GLY A CA 1
ATOM 1318 C C . GLY A 1 187 ? 7.042 4.322 8.282 1.00 97.12 187 GLY A C 1
ATOM 1319 O O . GLY A 1 187 ? 7.361 5.329 7.663 1.00 97.12 187 GLY A O 1
ATOM 1320 N N . GLY A 1 188 ? 6.041 4.315 9.172 1.00 96.38 188 GLY A N 1
ATOM 1321 C CA . GLY A 1 188 ? 5.211 5.488 9.467 1.00 96.38 188 GLY A CA 1
ATOM 1322 C C . GLY A 1 188 ? 4.184 5.825 8.380 1.00 96.38 188 GLY A C 1
ATOM 1323 O O . GLY A 1 188 ? 3.562 6.882 8.443 1.00 96.38 188 GLY A O 1
ATOM 1324 N N . SER A 1 189 ? 4.009 4.950 7.388 1.00 97.44 189 SER A N 1
ATOM 1325 C CA . SER A 1 189 ? 3.052 5.150 6.300 1.00 97.44 189 SER A CA 1
ATOM 1326 C C . SER A 1 189 ? 1.616 4.956 6.772 1.00 97.44 189 SER A C 1
ATOM 1328 O O . SER A 1 189 ? 1.341 4.282 7.770 1.00 97.44 189 SER A O 1
ATOM 1330 N N . GLU A 1 190 ? 0.688 5.514 6.006 1.00 96.81 190 GLU A N 1
ATOM 1331 C CA . GLU A 1 190 ? -0.735 5.456 6.284 1.00 96.81 190 GLU A CA 1
ATOM 1332 C C . GLU A 1 190 ? -1.528 4.989 5.063 1.00 96.81 190 GLU A C 1
ATOM 1334 O O . GLU A 1 190 ? -1.448 5.585 3.987 1.00 96.81 190 GLU A O 1
ATOM 1339 N N . PHE A 1 191 ? -2.359 3.966 5.258 1.00 95.38 191 PHE A N 1
ATOM 1340 C CA . PHE A 1 191 ? -3.376 3.559 4.296 1.00 95.38 191 PHE A CA 1
ATOM 1341 C C . PHE A 1 191 ? -4.744 4.107 4.711 1.00 95.38 191 PHE A C 1
ATOM 1343 O O . PHE A 1 191 ? -5.299 3.755 5.754 1.00 95.38 191 PHE A O 1
ATOM 1350 N N . ARG A 1 192 ? -5.304 4.976 3.874 1.00 92.56 192 ARG A N 1
ATOM 1351 C CA . ARG A 1 192 ? -6.590 5.645 4.067 1.00 92.56 192 ARG A CA 1
ATOM 1352 C C . ARG A 1 192 ? -7.635 5.035 3.140 1.00 92.56 192 ARG A C 1
ATOM 1354 O O . ARG A 1 192 ? -7.405 4.965 1.940 1.00 92.56 192 ARG A O 1
ATOM 1361 N N . THR A 1 193 ? -8.796 4.647 3.658 1.00 87.56 193 THR A N 1
ATOM 1362 C CA . THR A 1 193 ? -9.887 4.085 2.845 1.00 87.56 193 THR A CA 1
ATOM 1363 C C . THR A 1 193 ? -11.249 4.679 3.196 1.00 87.56 193 THR A C 1
ATOM 1365 O O . THR A 1 193 ? -11.478 5.196 4.293 1.00 87.56 193 THR A O 1
ATOM 1368 N N . ILE A 1 194 ? -12.167 4.622 2.235 1.00 81.50 194 ILE A N 1
ATOM 1369 C CA . ILE A 1 194 ? -13.551 5.097 2.354 1.00 81.50 194 ILE A CA 1
ATOM 1370 C C . ILE A 1 194 ? -14.572 4.009 1.995 1.00 81.50 194 ILE A C 1
ATOM 1372 O O . ILE A 1 194 ? -15.640 4.308 1.459 1.00 81.50 194 ILE A O 1
ATOM 1376 N N . ARG A 1 195 ? -14.219 2.733 2.170 1.00 80.69 195 ARG A N 1
ATOM 1377 C CA . ARG A 1 195 ? -15.027 1.601 1.697 1.00 80.69 195 ARG A CA 1
ATOM 1378 C C . ARG A 1 195 ? -15.112 0.465 2.714 1.00 80.69 195 ARG A C 1
ATOM 1380 O O . ARG A 1 195 ? -14.378 0.424 3.702 1.00 80.69 195 ARG A O 1
ATOM 1387 N N . ASN A 1 196 ? -16.010 -0.474 2.414 1.00 80.12 196 ASN A N 1
ATOM 1388 C CA . ASN A 1 196 ? -16.229 -1.706 3.163 1.00 80.12 196 ASN A CA 1
ATOM 1389 C C . ASN A 1 196 ? -15.465 -2.900 2.581 1.00 80.12 196 ASN A C 1
ATOM 1391 O O . ASN A 1 196 ? -15.339 -3.038 1.361 1.00 80.12 196 ASN A O 1
ATOM 1395 N N . GLY A 1 197 ? -15.083 -3.827 3.461 1.00 81.06 197 GLY A N 1
ATOM 1396 C CA . GLY A 1 197 ? -14.656 -5.184 3.118 1.00 81.06 197 GLY A CA 1
ATOM 1397 C C . GLY A 1 197 ? -13.661 -5.253 1.958 1.00 81.06 197 GLY A C 1
ATOM 1398 O O . GLY A 1 197 ? -12.718 -4.463 1.883 1.00 81.06 197 GLY A O 1
ATOM 1399 N N . ALA A 1 198 ? -13.914 -6.168 1.016 1.00 82.25 198 ALA A N 1
ATOM 1400 C CA . ALA A 1 198 ? -13.002 -6.441 -0.093 1.00 82.25 198 ALA A CA 1
ATOM 1401 C C . ALA A 1 198 ? -12.756 -5.252 -1.036 1.00 82.25 198 ALA A C 1
ATOM 1403 O O . ALA A 1 198 ? -11.699 -5.161 -1.650 1.00 82.25 198 ALA A O 1
ATOM 1404 N N . THR A 1 199 ? -13.677 -4.291 -1.129 1.00 82.44 199 THR A N 1
ATOM 1405 C CA . THR A 1 199 ? -13.437 -3.086 -1.948 1.00 82.44 199 THR A CA 1
ATOM 1406 C C . THR A 1 199 ? -12.432 -2.124 -1.331 1.00 82.44 199 THR A C 1
ATOM 1408 O O . THR A 1 199 ? -11.840 -1.336 -2.065 1.00 82.44 199 THR A O 1
ATOM 1411 N N . ALA A 1 200 ? -12.238 -2.180 -0.009 1.00 84.69 200 ALA A N 1
ATOM 1412 C CA . ALA A 1 200 ? -11.330 -1.297 0.708 1.00 84.69 200 ALA A CA 1
ATOM 1413 C C . ALA A 1 200 ? -9.869 -1.732 0.567 1.00 84.69 200 ALA A C 1
ATOM 1415 O O . ALA A 1 200 ? -9.015 -0.902 0.265 1.00 84.69 200 ALA A O 1
ATOM 1416 N N . MET A 1 201 ? -9.596 -3.016 0.819 1.00 90.38 201 MET A N 1
ATOM 1417 C CA . MET A 1 201 ? -8.240 -3.571 0.952 1.00 90.38 201 MET A CA 1
ATOM 1418 C C . MET A 1 201 ? -8.108 -4.977 0.342 1.00 90.38 201 MET A C 1
ATOM 1420 O O . MET A 1 201 ? -7.139 -5.676 0.616 1.00 90.38 201 MET A O 1
ATOM 1424 N N . GLY A 1 202 ? -9.078 -5.422 -0.461 1.00 92.50 202 GLY A N 1
ATOM 1425 C CA . GLY A 1 202 ? -9.122 -6.791 -0.974 1.00 92.50 202 GLY A CA 1
ATOM 1426 C C . GLY A 1 202 ? -9.612 -7.816 0.046 1.00 92.50 202 GLY A C 1
ATOM 1427 O O . GLY A 1 202 ? -10.080 -7.470 1.128 1.00 92.50 202 GLY A O 1
ATOM 1428 N N . SER A 1 203 ? -9.544 -9.097 -0.301 1.00 94.38 203 SER A N 1
ATOM 1429 C CA . SER A 1 203 ? -9.957 -10.219 0.553 1.00 94.38 203 SER A CA 1
ATOM 1430 C C . SER A 1 203 ? -8.812 -10.840 1.357 1.00 94.38 203 SER A C 1
ATOM 1432 O O . SER A 1 203 ? -9.050 -11.7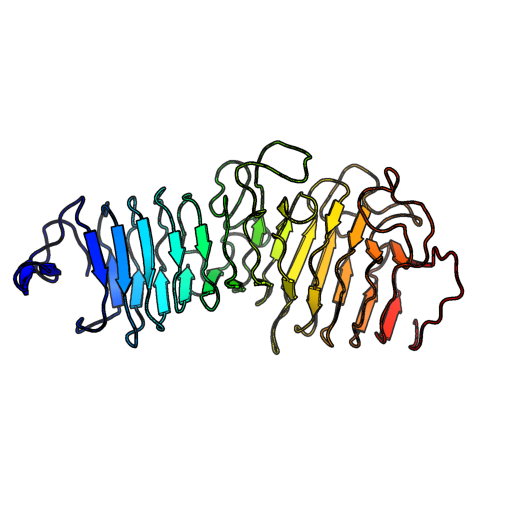80 2.112 1.00 94.38 203 SER A O 1
ATOM 1434 N N . GLY A 1 204 ? -7.580 -10.372 1.158 1.00 96.56 204 GLY A N 1
ATOM 1435 C CA . GLY A 1 204 ? -6.403 -10.892 1.847 1.00 96.56 204 GLY A CA 1
ATOM 1436 C C . GLY A 1 204 ? -6.196 -10.289 3.236 1.00 96.56 204 GLY A C 1
ATOM 1437 O O . GLY A 1 204 ? -7.144 -9.850 3.893 1.00 96.56 204 GLY A O 1
ATOM 1438 N N . SER A 1 205 ? -4.953 -10.277 3.709 1.00 97.81 205 SER A N 1
ATOM 1439 C CA . SER A 1 205 ? -4.597 -9.811 5.053 1.00 97.81 205 SER A CA 1
ATOM 1440 C C . SER A 1 205 ? -3.927 -8.438 5.041 1.00 97.81 205 SER A C 1
ATOM 1442 O O . SER A 1 205 ? -3.462 -7.945 4.012 1.00 97.81 205 SER A O 1
ATOM 1444 N N . VAL A 1 206 ? -3.876 -7.815 6.216 1.00 98.69 206 VAL A N 1
ATOM 1445 C CA . VAL A 1 206 ? -3.142 -6.575 6.458 1.00 98.69 206 VAL A CA 1
ATOM 1446 C C . VAL A 1 206 ? -2.076 -6.814 7.521 1.00 98.69 206 VAL A C 1
ATOM 1448 O O . VAL A 1 206 ? -2.351 -7.433 8.546 1.00 98.69 206 VAL A O 1
ATOM 1451 N N . ILE A 1 207 ? -0.869 -6.297 7.307 1.00 98.81 207 ILE A N 1
ATOM 1452 C CA . ILE A 1 207 ? 0.205 -6.255 8.306 1.00 98.81 207 ILE A CA 1
ATOM 1453 C C . ILE A 1 207 ? 0.512 -4.795 8.627 1.00 98.81 207 ILE A C 1
ATOM 1455 O O . ILE A 1 207 ? 0.745 -3.996 7.716 1.00 98.81 207 ILE A O 1
ATOM 1459 N N . LEU A 1 208 ? 0.535 -4.452 9.916 1.00 98.88 208 LEU A N 1
ATOM 1460 C CA . LEU A 1 208 ? 0.942 -3.134 10.393 1.00 98.88 208 LEU A CA 1
ATOM 1461 C C . LEU A 1 208 ? 2.315 -3.197 11.051 1.00 98.88 208 LEU A C 1
ATOM 1463 O O . LEU A 1 208 ? 2.517 -3.878 12.059 1.00 98.88 208 LEU A O 1
ATOM 1467 N N . GLY A 1 209 ? 3.235 -2.436 10.470 1.00 98.50 209 GLY A N 1
ATOM 1468 C CA . GLY A 1 209 ? 4.608 -2.296 10.912 1.00 98.50 209 GLY A CA 1
ATOM 1469 C C . GLY A 1 209 ? 5.514 -3.468 10.553 1.00 98.50 209 GLY A C 1
ATOM 1470 O O . GLY A 1 209 ? 5.157 -4.393 9.829 1.00 98.50 209 GLY A O 1
ATOM 1471 N N . ASP A 1 210 ? 6.725 -3.384 11.076 1.00 97.81 210 ASP A N 1
ATOM 1472 C CA . ASP A 1 210 ? 7.735 -4.432 11.114 1.00 97.81 210 ASP A CA 1
ATOM 1473 C C . ASP A 1 210 ? 8.475 -4.343 12.461 1.00 97.81 210 ASP A C 1
ATOM 1475 O O . ASP A 1 210 ? 8.024 -3.656 13.373 1.00 97.81 210 ASP A O 1
ATOM 1479 N N . ALA A 1 211 ? 9.602 -5.037 12.624 1.00 95.75 211 ALA A N 1
ATOM 1480 C CA . ALA A 1 211 ? 10.314 -5.061 13.903 1.00 95.75 211 ALA A CA 1
ATOM 1481 C C . ALA A 1 211 ? 10.739 -3.668 14.417 1.00 95.75 211 ALA A C 1
ATOM 1483 O O . ALA A 1 211 ? 10.963 -3.505 15.615 1.00 95.75 211 ALA A O 1
ATOM 1484 N N . THR A 1 212 ? 10.884 -2.673 13.534 1.00 96.62 212 THR A N 1
ATOM 1485 C CA . THR A 1 212 ? 11.432 -1.352 13.884 1.00 96.62 212 THR A CA 1
ATOM 1486 C C . THR A 1 212 ? 10.468 -0.203 13.620 1.00 96.62 212 THR A C 1
ATOM 1488 O O . THR A 1 212 ? 10.599 0.858 14.227 1.00 96.62 212 THR A O 1
ATOM 1491 N N . THR A 1 213 ? 9.488 -0.384 12.738 1.00 98.25 213 THR A N 1
ATOM 1492 C CA . THR A 1 213 ? 8.574 0.672 12.303 1.00 98.25 213 THR A CA 1
ATOM 1493 C C . THR A 1 213 ? 7.119 0.252 12.445 1.00 98.25 213 THR A C 1
ATOM 1495 O O . THR A 1 213 ? 6.794 -0.922 12.574 1.00 98.25 213 THR A O 1
ATOM 1498 N N . SER A 1 214 ? 6.210 1.225 12.445 1.00 98.62 214 SER A N 1
ATOM 1499 C CA . SER A 1 214 ? 4.768 0.989 12.588 1.00 98.62 214 SER A CA 1
ATOM 1500 C C . SER A 1 214 ? 3.993 1.456 11.361 1.00 98.62 214 SER A C 1
ATOM 1502 O O . SER A 1 214 ? 4.509 2.242 10.561 1.00 98.62 214 SER A O 1
ATOM 1504 N N . GLY A 1 215 ? 2.765 0.962 11.223 1.00 98.56 215 GLY A N 1
ATOM 1505 C CA . GLY A 1 215 ? 1.816 1.363 10.186 1.00 98.56 215 GLY A CA 1
ATOM 1506 C C . GLY A 1 215 ? 0.554 2.010 10.744 1.00 98.56 215 GLY A C 1
ATOM 1507 O O . GLY A 1 215 ? 0.216 1.844 11.919 1.00 98.56 215 GLY A O 1
ATOM 1508 N N . ILE A 1 216 ? -0.158 2.726 9.874 1.00 98.56 216 ILE A N 1
ATOM 1509 C CA . ILE A 1 216 ? -1.422 3.387 10.198 1.00 98.56 216 ILE A CA 1
ATOM 1510 C C . ILE A 1 216 ? -2.498 2.954 9.196 1.00 98.56 216 ILE A C 1
ATOM 1512 O O . ILE A 1 216 ? -2.297 3.058 7.986 1.00 98.56 216 ILE A O 1
ATOM 1516 N N . LEU A 1 217 ? -3.659 2.520 9.687 1.00 97.62 217 LEU A N 1
ATOM 1517 C CA . LEU A 1 217 ? -4.876 2.388 8.878 1.00 97.62 217 LEU A CA 1
ATOM 1518 C C . LEU A 1 217 ? -5.885 3.447 9.277 1.00 97.62 217 LEU A C 1
ATOM 1520 O O . LEU A 1 217 ? -6.062 3.707 10.463 1.00 97.62 217 LEU A O 1
ATOM 1524 N N . SER A 1 218 ? -6.613 3.995 8.310 1.00 95.19 218 SER A N 1
ATOM 1525 C CA . SER A 1 218 ? -7.597 5.036 8.597 1.00 95.19 218 SER A CA 1
ATOM 1526 C C . SER A 1 218 ? -8.857 4.907 7.762 1.00 95.19 218 SER A C 1
ATOM 1528 O O . SER A 1 218 ? -8.789 4.762 6.540 1.00 95.19 218 SER A O 1
ATOM 1530 N N . GLN A 1 219 ? -10.014 5.080 8.400 1.00 91.50 219 GLN A N 1
ATOM 1531 C CA . GLN A 1 219 ? -11.245 5.398 7.675 1.00 91.50 219 GLN A CA 1
ATOM 1532 C C . GLN A 1 219 ? -11.370 6.911 7.458 1.00 91.50 219 GLN A C 1
ATOM 1534 O O . GLN A 1 219 ? -11.086 7.679 8.377 1.00 91.50 219 GLN A O 1
ATOM 1539 N N . ILE A 1 220 ? -11.809 7.358 6.275 1.00 88.00 220 ILE A N 1
ATOM 1540 C CA . ILE A 1 220 ? -11.888 8.803 5.959 1.00 88.00 220 ILE A CA 1
ATOM 1541 C C . ILE A 1 220 ? -13.312 9.332 5.787 1.00 88.00 220 ILE A C 1
ATOM 1543 O O . ILE A 1 220 ? -13.577 10.500 6.045 1.00 88.00 220 ILE A O 1
ATOM 1547 N N . GLU A 1 221 ? -14.268 8.516 5.366 1.00 86.00 221 GLU A N 1
ATOM 1548 C CA . GLU A 1 221 ? -15.623 8.992 5.076 1.00 86.00 221 GLU A CA 1
ATOM 1549 C C . GLU A 1 221 ? -16.594 7.840 5.219 1.00 86.00 221 GLU A C 1
ATOM 1551 O O . GLU A 1 221 ? -16.459 6.925 4.431 1.00 86.00 221 GLU A O 1
ATOM 1556 N N . GLY A 1 222 ? -17.541 7.868 6.161 1.00 85.62 222 GLY A N 1
ATOM 1557 C CA . GLY A 1 222 ? -18.596 6.851 6.269 1.00 85.62 222 GLY A CA 1
ATOM 1558 C C . GLY A 1 222 ? -18.527 5.997 7.535 1.00 85.62 222 GLY A C 1
ATOM 1559 O O . GLY A 1 222 ? -17.726 6.252 8.430 1.00 85.62 222 GLY A O 1
ATOM 1560 N N . ASN A 1 223 ? -19.432 5.023 7.620 1.00 87.50 223 ASN A N 1
ATOM 1561 C CA . ASN A 1 223 ? -19.460 4.016 8.680 1.00 87.50 223 ASN A CA 1
ATOM 1562 C C . ASN A 1 223 ? -19.172 2.666 8.038 1.00 87.50 223 ASN A C 1
ATOM 1564 O O . ASN A 1 223 ? -19.964 2.237 7.196 1.00 87.50 223 ASN A O 1
ATOM 1568 N N . TRP A 1 224 ? -18.081 2.009 8.422 1.00 88.19 224 TRP A N 1
ATOM 1569 C CA . TRP A 1 224 ? -17.574 0.875 7.651 1.00 88.19 224 TRP A CA 1
ATOM 1570 C C . TRP A 1 224 ? -17.379 -0.400 8.450 1.00 88.19 224 TRP A C 1
ATOM 1572 O O . TRP A 1 224 ? -17.300 -0.388 9.675 1.00 88.19 224 TRP A O 1
ATOM 1582 N N . THR A 1 225 ? -17.284 -1.507 7.716 1.00 89.62 225 THR A N 1
ATOM 1583 C CA . THR A 1 225 ? -16.854 -2.813 8.208 1.00 89.62 225 THR A CA 1
ATOM 1584 C C . THR A 1 225 ? -15.612 -3.261 7.447 1.00 89.62 225 THR A C 1
ATOM 1586 O O . THR A 1 225 ? -15.652 -3.407 6.223 1.00 89.62 225 THR A O 1
ATOM 1589 N N . TRP A 1 226 ? -14.520 -3.519 8.163 1.00 92.50 226 TRP A N 1
ATOM 1590 C CA . TRP A 1 226 ? -13.312 -4.143 7.624 1.00 92.50 226 TRP A CA 1
ATOM 1591 C C . TRP A 1 226 ? -13.255 -5.613 8.015 1.00 92.50 226 TRP A C 1
ATOM 1593 O O . TRP A 1 226 ? -13.357 -5.967 9.191 1.00 92.50 226 TRP A O 1
ATOM 1603 N N . THR A 1 227 ? -13.101 -6.471 7.012 1.00 92.75 227 THR A N 1
ATOM 1604 C CA . THR A 1 227 ? -13.152 -7.933 7.157 1.00 92.75 227 THR A CA 1
ATOM 1605 C C . THR A 1 227 ? -11.776 -8.589 7.087 1.00 92.75 227 THR A C 1
ATOM 1607 O O . THR A 1 227 ? -11.650 -9.761 7.425 1.00 92.75 227 THR A O 1
ATOM 1610 N N . ASN A 1 228 ? -10.751 -7.855 6.651 1.00 96.12 228 ASN A N 1
ATOM 1611 C CA . ASN A 1 228 ? -9.385 -8.350 6.521 1.00 96.12 228 ASN A CA 1
ATOM 1612 C C . ASN A 1 228 ? -8.789 -8.676 7.896 1.00 96.12 228 ASN A C 1
ATOM 1614 O O . ASN A 1 228 ? -8.853 -7.816 8.778 1.00 96.12 228 ASN A O 1
ATOM 1618 N N . PRO A 1 229 ? -8.174 -9.858 8.089 1.00 98.00 229 PRO A N 1
ATOM 1619 C CA . PRO A 1 229 ? -7.310 -10.094 9.239 1.00 98.00 229 PRO A CA 1
ATOM 1620 C C . PRO A 1 229 ? -6.204 -9.034 9.306 1.00 98.00 229 PRO A C 1
ATOM 1622 O O . PRO A 1 229 ? -5.631 -8.683 8.273 1.00 98.00 229 PRO A O 1
ATOM 1625 N N . ILE A 1 230 ? -5.907 -8.542 10.508 1.00 98.62 230 ILE A N 1
ATOM 1626 C CA . ILE A 1 230 ? -4.881 -7.526 10.764 1.00 98.62 230 ILE A CA 1
ATOM 1627 C C . ILE A 1 230 ? -3.835 -8.121 11.707 1.00 98.62 230 ILE A C 1
ATOM 1629 O O . ILE A 1 230 ? -4.143 -8.477 12.843 1.00 98.62 230 ILE A O 1
ATOM 1633 N N . THR A 1 231 ? -2.588 -8.196 11.256 1.00 98.81 231 THR A N 1
ATOM 1634 C CA . THR A 1 231 ? -1.448 -8.620 12.074 1.00 98.81 231 THR A CA 1
ATOM 1635 C C . THR A 1 231 ? -0.651 -7.399 12.519 1.00 98.81 231 THR A C 1
ATOM 1637 O O . THR A 1 231 ? -0.202 -6.599 11.697 1.00 98.81 231 THR A O 1
ATOM 1640 N N . LEU A 1 232 ? -0.465 -7.258 13.827 1.00 98.81 232 LEU A N 1
ATOM 1641 C CA . LEU A 1 232 ? 0.295 -6.193 14.469 1.00 98.81 232 LEU A CA 1
ATOM 1642 C C . LEU A 1 232 ? 1.739 -6.656 14.667 1.00 98.81 232 LEU A C 1
ATOM 1644 O O . LEU A 1 232 ? 2.009 -7.539 15.481 1.00 98.81 232 LEU A O 1
ATOM 1648 N N . THR A 1 233 ? 2.668 -6.059 13.927 1.00 98.50 233 THR A N 1
ATOM 1649 C CA . THR A 1 233 ? 4.108 -6.352 14.031 1.00 98.50 233 THR A CA 1
ATOM 1650 C C . THR A 1 233 ? 4.884 -5.154 14.569 1.00 98.50 233 THR A C 1
ATOM 1652 O O . THR A 1 233 ? 5.810 -5.326 15.354 1.00 98.50 233 THR A O 1
ATOM 1655 N N . GLY A 1 234 ? 4.480 -3.939 14.190 1.00 98.31 234 GLY A N 1
ATOM 1656 C CA . GLY A 1 234 ? 5.118 -2.703 14.638 1.00 98.31 234 GLY A CA 1
ATOM 1657 C C . GLY A 1 234 ? 4.966 -2.419 16.133 1.00 98.31 234 GLY A C 1
ATOM 1658 O O . GLY A 1 234 ? 3.963 -2.805 16.734 1.00 98.31 234 GLY A O 1
ATOM 1659 N N . PRO A 1 235 ? 5.898 -1.670 16.744 1.00 97.94 235 PRO A N 1
ATOM 1660 C CA . PRO A 1 235 ? 5.827 -1.338 18.166 1.00 97.94 235 PRO A CA 1
ATOM 1661 C C . PRO A 1 235 ? 4.689 -0.365 18.532 1.00 97.94 235 PRO A C 1
ATOM 1663 O O . PRO A 1 235 ? 4.330 -0.255 19.702 1.00 97.94 235 PRO A O 1
ATOM 1666 N N . SER A 1 236 ? 4.135 0.392 17.581 1.00 97.62 236 SER A N 1
ATOM 1667 C CA . SER A 1 236 ? 3.174 1.481 17.836 1.00 97.62 236 SER A CA 1
ATOM 1668 C C . SER A 1 236 ? 2.238 1.719 16.644 1.00 97.62 236 SER A C 1
ATOM 1670 O O . SER A 1 236 ? 2.159 2.823 16.099 1.00 97.62 236 SER A O 1
ATOM 1672 N N . ASN A 1 237 ? 1.541 0.672 16.202 1.00 98.81 237 ASN A N 1
ATOM 1673 C CA . ASN A 1 237 ? 0.585 0.764 15.099 1.00 98.81 237 ASN A CA 1
ATOM 1674 C C . ASN A 1 237 ? -0.658 1.550 15.497 1.00 98.81 237 ASN A C 1
ATOM 1676 O O . ASN A 1 237 ? -1.002 1.655 16.676 1.00 98.81 237 ASN A O 1
ATOM 1680 N N . LYS A 1 238 ? -1.361 2.078 14.496 1.00 98.81 238 LYS A N 1
ATOM 1681 C CA . LYS A 1 238 ? -2.570 2.866 14.726 1.00 98.81 238 LYS A CA 1
ATOM 1682 C C . LYS A 1 238 ? -3.699 2.465 13.794 1.00 98.81 238 LYS A C 1
ATOM 1684 O O . LYS A 1 238 ? -3.478 2.217 12.609 1.00 98.81 238 LYS A O 1
ATOM 1689 N N . ILE A 1 239 ? -4.917 2.492 14.323 1.00 98.56 239 ILE A N 1
ATOM 1690 C CA . ILE A 1 239 ? -6.135 2.553 13.521 1.00 98.56 239 ILE A CA 1
ATOM 1691 C C . ILE A 1 239 ? -6.853 3.854 13.875 1.00 98.56 239 ILE A C 1
ATOM 1693 O O . ILE A 1 239 ? -7.182 4.095 15.037 1.00 98.56 239 ILE A O 1
ATOM 1697 N N . LEU A 1 240 ? -7.064 4.704 12.871 1.00 97.56 240 LEU A N 1
ATOM 1698 C CA . LEU A 1 240 ? -7.603 6.047 13.040 1.00 97.56 240 LEU A CA 1
ATOM 1699 C C . LEU A 1 240 ? -9.000 6.183 12.438 1.00 97.56 240 LEU A C 1
ATOM 1701 O O . LEU A 1 240 ? -9.309 5.667 11.358 1.00 97.56 240 LEU A O 1
ATOM 1705 N N . ASN A 1 241 ? -9.809 7.016 13.074 1.00 95.12 241 ASN A N 1
ATOM 1706 C CA . ASN A 1 241 ? -10.933 7.657 12.421 1.00 95.12 241 ASN A CA 1
ATOM 1707 C C . ASN A 1 241 ? -10.546 9.062 11.957 1.00 95.12 241 ASN A C 1
ATOM 1709 O O . ASN A 1 241 ? -10.237 9.941 12.756 1.00 95.12 241 ASN A O 1
ATOM 1713 N N . ARG A 1 242 ? -10.596 9.291 10.644 1.00 93.00 242 ARG A N 1
ATOM 1714 C CA . ARG A 1 242 ? -10.495 10.632 10.051 1.00 93.00 242 ARG A CA 1
ATOM 1715 C C . ARG A 1 242 ? -11.816 11.111 9.461 1.00 93.00 242 ARG A C 1
ATOM 1717 O O . ARG A 1 242 ? -11.853 12.163 8.828 1.00 93.00 242 ARG A O 1
ATOM 1724 N N . SER A 1 243 ? -12.888 10.338 9.621 1.00 89.44 243 SER A N 1
ATOM 1725 C CA . SER A 1 243 ? -14.192 10.711 9.097 1.00 89.44 243 SER A CA 1
ATOM 1726 C C . SER A 1 243 ? -14.852 11.776 9.958 1.00 89.44 243 SER A C 1
ATOM 1728 O O . SER A 1 243 ? -14.814 11.696 11.175 1.00 89.44 243 SER A O 1
ATOM 1730 N N . ILE A 1 244 ? -15.466 12.777 9.328 1.00 87.88 244 ILE A N 1
ATOM 1731 C CA . ILE A 1 244 ? -16.073 13.950 9.984 1.00 87.88 244 ILE A CA 1
ATOM 1732 C C . ILE A 1 244 ? -17.601 13.980 9.790 1.00 87.88 244 ILE A C 1
ATOM 1734 O O . ILE A 1 244 ? -18.142 13.182 9.026 1.00 87.88 244 ILE A O 1
ATOM 1738 N N . ASN A 1 245 ? -18.302 14.920 10.434 1.00 80.25 245 ASN A N 1
ATOM 1739 C CA . ASN A 1 245 ? -19.700 15.320 10.159 1.00 80.25 245 ASN A CA 1
ATOM 1740 C C . ASN A 1 245 ? -20.843 14.335 10.496 1.00 80.25 245 ASN A C 1
ATOM 1742 O O . ASN A 1 245 ? -21.953 14.511 10.006 1.00 80.25 245 ASN A O 1
ATOM 1746 N N . ALA A 1 246 ? -20.623 13.317 11.324 1.00 80.31 246 ALA A N 1
ATOM 1747 C CA . ALA A 1 246 ? -21.682 12.495 11.929 1.00 80.31 246 ALA A CA 1
ATOM 1748 C C . ALA A 1 246 ? -21.073 11.664 13.063 1.00 80.31 246 ALA A C 1
ATOM 1750 O O . ALA A 1 246 ? -19.856 11.486 13.042 1.00 80.31 246 ALA A O 1
ATOM 1751 N N . PRO A 1 247 ? -21.867 11.071 13.974 1.00 82.50 247 PRO A N 1
ATOM 1752 C CA . PRO A 1 247 ? -21.385 9.954 14.770 1.00 82.50 247 PRO A CA 1
ATOM 1753 C C . PRO A 1 247 ? -20.814 8.884 13.829 1.00 82.50 247 PRO A C 1
ATOM 1755 O O . PRO A 1 247 ? -21.506 8.452 12.893 1.00 82.50 247 PRO A O 1
ATOM 1758 N N . ARG A 1 248 ? -19.552 8.492 14.028 1.00 89.06 248 ARG A N 1
ATOM 1759 C CA . ARG A 1 248 ? -18.835 7.531 13.174 1.00 89.06 248 ARG A CA 1
ATOM 1760 C C . ARG A 1 248 ? -18.658 6.170 13.827 1.00 89.06 248 ARG A C 1
ATOM 1762 O O . ARG A 1 248 ? -18.646 6.029 15.045 1.00 89.06 248 ARG A O 1
ATOM 1769 N N . THR A 1 249 ? -18.586 5.151 12.975 1.00 90.50 249 THR A N 1
ATOM 1770 C CA . THR A 1 249 ? -18.333 3.767 13.379 1.00 90.50 249 THR A CA 1
ATOM 1771 C C . THR A 1 249 ? -17.346 3.115 12.436 1.00 90.50 249 THR A C 1
ATOM 1773 O O . THR A 1 249 ? -17.485 3.257 11.223 1.00 90.50 249 THR A O 1
ATOM 1776 N N . LEU A 1 250 ? -16.431 2.332 12.999 1.00 92.38 250 LEU A N 1
ATOM 1777 C CA . LEU A 1 250 ? -15.624 1.372 12.267 1.00 92.38 250 LEU A CA 1
ATOM 1778 C C . LEU A 1 250 ? -15.744 -0.002 12.927 1.00 92.38 250 LEU A C 1
ATOM 1780 O O . LEU A 1 250 ? -15.212 -0.227 14.012 1.00 92.38 250 LEU A O 1
ATOM 1784 N N . LYS A 1 251 ? -16.431 -0.935 12.269 1.00 92.38 251 LYS A N 1
ATOM 1785 C CA . LYS A 1 251 ? -16.437 -2.339 12.674 1.00 92.38 251 LYS A CA 1
ATOM 1786 C C . LYS A 1 251 ? -15.183 -3.024 12.146 1.00 92.38 251 LYS A C 1
ATOM 1788 O O . LYS A 1 251 ? -14.979 -3.122 10.939 1.00 92.38 251 LYS A O 1
ATOM 1793 N N . ILE A 1 252 ? -14.385 -3.553 13.058 1.00 94.44 252 ILE A N 1
ATOM 1794 C CA . ILE A 1 252 ? -13.241 -4.409 12.767 1.00 94.44 252 ILE A CA 1
ATOM 1795 C C . ILE A 1 252 ? -13.708 -5.844 13.004 1.00 94.44 252 ILE A C 1
ATOM 1797 O O . ILE A 1 252 ? -13.898 -6.300 14.137 1.00 94.44 252 ILE A O 1
ATOM 1801 N N . GLN A 1 253 ? -14.010 -6.515 11.900 1.00 93.19 253 GLN A N 1
ATOM 1802 C CA . GLN A 1 253 ? -14.500 -7.887 11.878 1.00 93.19 253 GLN A CA 1
ATOM 1803 C C . GLN A 1 253 ? -13.386 -8.894 11.605 1.00 93.19 253 GLN A C 1
ATOM 1805 O O . GLN A 1 253 ? -13.439 -10.010 12.123 1.00 93.19 253 GLN A O 1
ATOM 1810 N N . GLY A 1 254 ? -12.388 -8.516 10.809 1.00 94.88 254 GLY A N 1
ATOM 1811 C CA . GLY A 1 254 ? -11.192 -9.332 10.674 1.00 94.88 254 GLY A CA 1
ATOM 1812 C C . GLY A 1 254 ? -10.497 -9.523 12.021 1.00 94.88 254 GLY A C 1
ATOM 1813 O O . GLY A 1 254 ? -10.543 -8.647 12.886 1.00 94.88 254 GLY A O 1
ATOM 1814 N N . ILE A 1 255 ? -9.881 -10.691 12.203 1.00 97.69 255 ILE A N 1
ATOM 1815 C CA . ILE A 1 255 ? -9.133 -11.015 13.419 1.00 97.69 255 ILE A CA 1
ATOM 1816 C C . ILE A 1 255 ? -7.931 -10.077 13.520 1.00 97.69 255 ILE A C 1
ATOM 1818 O O . ILE A 1 255 ? -7.099 -10.042 12.614 1.00 97.69 255 ILE A O 1
ATOM 1822 N N . VAL A 1 256 ? -7.829 -9.354 14.633 1.00 98.62 256 VAL A N 1
ATOM 1823 C CA . VAL A 1 256 ? -6.629 -8.608 15.022 1.00 98.62 256 VAL A CA 1
ATOM 1824 C C . VAL A 1 256 ? -5.729 -9.525 15.847 1.00 98.62 256 VAL A C 1
ATOM 1826 O O . VAL A 1 256 ? -6.180 -10.127 16.824 1.00 98.62 256 VAL A O 1
ATOM 1829 N N . SER A 1 257 ? -4.468 -9.659 15.447 1.00 98.75 257 SER A N 1
ATOM 1830 C CA . SER A 1 257 ? -3.506 -10.609 16.020 1.00 98.75 257 SER A CA 1
ATOM 1831 C C . SER A 1 257 ? -2.103 -10.008 16.131 1.00 98.75 257 SER A C 1
ATOM 1833 O O . SER A 1 257 ? -1.838 -8.959 15.547 1.00 98.75 257 SER A O 1
ATOM 1835 N N . GLY A 1 258 ? -1.200 -10.680 16.849 1.00 98.38 258 GLY A N 1
ATOM 1836 C CA . GLY A 1 258 ? 0.205 -10.283 16.983 1.00 98.38 258 GLY A CA 1
ATOM 1837 C C . GLY A 1 258 ? 0.516 -9.423 18.211 1.00 98.38 258 GLY A C 1
ATOM 1838 O O . GLY A 1 258 ? -0.384 -8.914 18.887 1.00 98.38 258 GLY A O 1
ATOM 1839 N N . ASN A 1 259 ? 1.819 -9.273 18.458 1.00 97.31 259 ASN A N 1
ATOM 1840 C CA . ASN A 1 259 ? 2.384 -8.688 19.677 1.00 97.31 259 ASN A CA 1
ATOM 1841 C C . ASN A 1 259 ? 2.748 -7.206 19.548 1.00 97.31 259 ASN A C 1
ATOM 1843 O O . ASN A 1 259 ? 3.140 -6.577 20.533 1.00 97.31 259 ASN A O 1
ATOM 1847 N N . GLY A 1 260 ? 2.626 -6.640 18.346 1.00 98.19 260 GLY A N 1
ATOM 1848 C CA . GLY A 1 260 ? 2.832 -5.220 18.116 1.00 98.19 260 GLY A CA 1
ATOM 1849 C C . GLY A 1 260 ? 1.835 -4.362 18.898 1.00 98.19 260 GLY A C 1
ATOM 1850 O O . GLY A 1 260 ? 0.698 -4.764 19.148 1.00 98.19 260 GLY A O 1
ATOM 1851 N N . GLY A 1 261 ? 2.246 -3.148 19.262 1.00 98.12 261 GLY A N 1
ATOM 1852 C CA . GLY A 1 261 ? 1.351 -2.181 19.893 1.00 98.12 261 GLY A CA 1
ATOM 1853 C C . GLY A 1 261 ? 0.267 -1.709 18.922 1.00 98.12 261 GLY A C 1
ATOM 1854 O O . GLY A 1 261 ? 0.532 -1.538 17.727 1.00 98.12 261 GLY A O 1
ATOM 1855 N N . LEU A 1 262 ? -0.939 -1.464 19.438 1.00 98.75 262 LEU A N 1
ATOM 1856 C CA . LEU A 1 262 ? -2.057 -0.886 18.694 1.00 98.75 262 LEU A CA 1
ATOM 1857 C C . LEU A 1 262 ? -2.699 0.259 19.476 1.00 98.75 262 LEU A C 1
ATOM 1859 O O . LEU A 1 262 ? -3.116 0.083 20.615 1.00 98.75 262 LEU A O 1
ATOM 1863 N N . SER A 1 263 ? -2.846 1.411 18.828 1.00 98.75 263 SER A N 1
ATOM 1864 C CA . SER A 1 263 ? -3.638 2.542 19.308 1.00 98.75 263 SER A CA 1
ATOM 1865 C C . SER A 1 263 ? -4.899 2.710 18.459 1.00 98.75 263 SER A C 1
ATOM 1867 O O . SER A 1 263 ? -4.821 2.745 17.226 1.00 98.75 263 SER A O 1
ATOM 1869 N N . LEU A 1 264 ? -6.057 2.820 19.110 1.00 98.75 264 LEU A N 1
ATOM 1870 C CA . LEU A 1 264 ? -7.314 3.227 18.480 1.00 98.75 264 LEU A CA 1
ATOM 1871 C C . LEU A 1 264 ? -7.539 4.714 18.758 1.00 98.75 264 LEU A C 1
ATOM 1873 O O . LEU A 1 264 ? -7.677 5.112 19.917 1.00 98.75 264 LEU A O 1
ATOM 1877 N N . GLU A 1 265 ? -7.562 5.533 17.705 1.00 98.50 265 GLU A N 1
ATOM 1878 C CA . GLU A 1 265 ? -7.603 6.995 17.835 1.00 98.50 265 GLU A CA 1
ATOM 1879 C C . GLU A 1 265 ? -8.700 7.615 16.963 1.00 98.50 265 GLU A C 1
ATOM 1881 O O . GLU A 1 265 ? -8.919 7.219 15.817 1.00 98.50 265 GLU A O 1
ATOM 1886 N N . ASP A 1 266 ? -9.355 8.650 17.482 1.00 96.94 266 ASP A N 1
ATOM 1887 C CA . ASP A 1 266 ? -10.325 9.453 16.741 1.00 96.94 266 ASP A CA 1
ATOM 1888 C C . ASP A 1 266 ? -9.910 10.932 16.707 1.00 96.94 266 ASP A C 1
ATOM 1890 O O . ASP A 1 266 ? -10.512 11.772 17.379 1.00 96.94 266 ASP A O 1
ATOM 1894 N N . PRO A 1 267 ? -8.874 11.289 15.925 1.00 95.75 267 PRO A N 1
ATOM 1895 C CA . PRO A 1 267 ? -8.475 12.686 15.773 1.00 95.75 267 PRO A CA 1
ATOM 1896 C C . PRO A 1 267 ? -9.571 13.564 15.147 1.00 95.75 267 PRO A C 1
ATOM 1898 O O . PRO A 1 267 ? -9.488 14.786 15.240 1.00 95.75 267 PRO A O 1
ATOM 1901 N N . ALA A 1 268 ? -10.581 12.975 14.495 1.00 93.50 268 ALA A N 1
ATOM 1902 C CA . ALA A 1 268 ? -11.716 13.709 13.944 1.00 93.50 268 ALA A CA 1
ATOM 1903 C C . ALA A 1 268 ? -12.790 14.053 14.993 1.00 93.50 268 ALA A C 1
ATOM 1905 O O . ALA A 1 268 ? -13.688 14.836 14.681 1.00 93.50 268 ALA A O 1
ATOM 1906 N N . VAL A 1 269 ? -12.701 13.487 16.205 1.00 93.88 269 VAL A N 1
ATOM 1907 C CA . VAL A 1 269 ? -13.627 13.713 17.329 1.00 93.88 269 VAL A CA 1
ATOM 1908 C C . VAL A 1 269 ? -15.090 13.529 16.903 1.00 93.88 269 VAL A C 1
ATOM 1910 O O . VAL A 1 269 ? -15.978 14.319 17.223 1.00 93.88 269 VAL A O 1
ATOM 1913 N N . SER A 1 270 ? -15.341 12.499 16.100 1.00 92.06 270 SER A N 1
ATOM 1914 C CA . SER A 1 270 ? -16.643 12.237 15.486 1.00 92.06 270 SER A CA 1
ATOM 1915 C C . SER A 1 270 ? -17.245 10.897 15.901 1.00 92.06 270 SER A C 1
ATOM 1917 O O . SER A 1 270 ? -18.408 10.629 15.620 1.00 92.06 270 SER A O 1
ATOM 1919 N N . MET A 1 271 ? -16.519 10.052 16.623 1.00 92.44 271 MET A N 1
ATOM 1920 C CA . MET A 1 271 ? -17.044 8.882 17.321 1.00 92.44 271 MET A CA 1
ATOM 1921 C C . MET A 1 271 ? -17.636 9.324 18.664 1.00 92.44 271 MET A C 1
ATOM 1923 O O . MET A 1 271 ? -17.105 9.033 19.725 1.00 92.44 271 MET A O 1
ATOM 1927 N N . THR A 1 272 ? -18.735 10.076 18.620 1.00 89.38 272 THR A N 1
ATOM 1928 C CA . THR A 1 272 ? -19.336 10.710 19.809 1.00 89.38 272 THR A CA 1
ATOM 1929 C C . THR A 1 272 ? -20.358 9.843 20.546 1.00 89.38 272 THR A C 1
ATOM 1931 O O . THR A 1 272 ? -20.818 10.215 21.623 1.00 89.38 272 THR A O 1
ATOM 1934 N N . ASP A 1 273 ? -20.734 8.698 19.981 1.00 88.31 273 ASP A N 1
ATOM 1935 C CA . ASP A 1 273 ? -21.686 7.767 20.585 1.00 88.31 273 ASP A CA 1
ATOM 1936 C C . ASP A 1 273 ? -20.928 6.612 21.252 1.00 88.31 273 ASP A C 1
ATOM 1938 O O . ASP A 1 273 ? -20.200 5.869 20.593 1.00 88.31 273 ASP A O 1
ATOM 1942 N N . ILE A 1 274 ? -21.124 6.465 22.565 1.00 84.00 274 ILE A N 1
ATOM 1943 C CA . ILE A 1 274 ? -20.496 5.449 23.423 1.00 84.00 274 ILE A CA 1
ATOM 1944 C C . ILE A 1 274 ? -20.853 4.013 23.027 1.00 84.00 274 ILE A C 1
ATOM 1946 O O . ILE A 1 274 ? -20.081 3.087 23.270 1.00 84.00 274 ILE A O 1
ATOM 1950 N N . ASN A 1 275 ? -22.018 3.824 22.407 1.00 79.50 275 ASN A N 1
ATOM 1951 C CA . ASN A 1 275 ? -22.434 2.528 21.892 1.00 79.50 275 ASN A CA 1
ATOM 1952 C C . ASN A 1 275 ? -21.841 2.260 20.507 1.00 79.50 275 ASN A C 1
ATOM 1954 O O . ASN A 1 275 ? -22.001 1.161 19.987 1.00 79.50 275 ASN A O 1
ATOM 1958 N N . ARG A 1 276 ? -21.159 3.238 19.906 1.00 84.38 276 ARG A N 1
ATOM 1959 C CA . ARG A 1 276 ? -20.538 3.176 18.583 1.00 84.38 276 ARG A CA 1
ATOM 1960 C C . ARG A 1 276 ? -19.020 3.385 18.700 1.00 84.38 276 ARG A C 1
ATOM 1962 O O . ARG A 1 276 ? -18.417 2.987 19.688 1.00 84.38 276 ARG A O 1
ATOM 1969 N N . GLY A 1 277 ? -18.388 3.922 17.654 1.00 92.12 277 GLY A N 1
ATOM 1970 C CA . GLY A 1 277 ? -16.940 4.074 17.560 1.00 92.12 277 GLY A CA 1
ATOM 1971 C C . GLY A 1 277 ? -16.257 2.888 16.897 1.00 92.12 277 GLY A C 1
ATOM 1972 O O . GLY A 1 277 ? -16.719 2.400 15.859 1.00 92.12 277 GLY A O 1
ATOM 1973 N N . PHE A 1 278 ? -15.153 2.427 17.474 1.00 95.25 278 PHE A N 1
ATOM 1974 C CA . PHE A 1 278 ? -14.508 1.198 17.021 1.00 95.25 278 PHE A CA 1
ATOM 1975 C C . PHE A 1 278 ? -15.242 -0.009 17.598 1.00 95.25 278 PHE A C 1
ATOM 1977 O O . PHE A 1 278 ? -15.418 -0.116 18.806 1.00 95.25 278 PHE A O 1
ATOM 1984 N N . ILE A 1 279 ? -15.660 -0.937 16.742 1.00 94.56 279 ILE A N 1
ATOM 1985 C CA . ILE A 1 279 ? -16.401 -2.128 17.163 1.00 94.56 279 ILE A CA 1
ATOM 1986 C C . ILE A 1 279 ? -15.590 -3.364 16.801 1.00 94.56 279 ILE A C 1
ATOM 1988 O O . ILE A 1 279 ? -15.457 -3.710 15.628 1.00 94.56 279 ILE A O 1
ATOM 1992 N N . LEU A 1 280 ? -15.079 -4.053 17.813 1.00 95.31 280 LEU A N 1
ATOM 1993 C CA . LEU A 1 280 ? -14.327 -5.290 17.671 1.00 95.31 280 LEU A CA 1
ATOM 1994 C C . LEU A 1 280 ? -15.297 -6.474 17.673 1.00 95.31 280 LEU A C 1
ATOM 1996 O O . LEU A 1 280 ? -15.890 -6.820 18.697 1.00 95.31 280 LEU A O 1
ATOM 2000 N N . THR A 1 281 ? -15.453 -7.094 16.504 1.00 94.00 281 THR A N 1
ATOM 2001 C CA . THR A 1 281 ? -16.275 -8.307 16.322 1.00 94.00 281 THR A CA 1
ATOM 2002 C C . THR A 1 281 ? -15.452 -9.532 15.932 1.00 94.00 281 THR A C 1
ATOM 2004 O O . THR A 1 281 ? -15.962 -10.647 16.016 1.00 94.00 281 THR A O 1
ATOM 2007 N N . GLY A 1 282 ? -14.184 -9.353 15.552 1.00 94.06 282 GLY A N 1
ATOM 2008 C CA . GLY A 1 282 ? -13.251 -10.455 15.330 1.00 94.06 282 GLY A CA 1
ATOM 2009 C C . GLY A 1 282 ? -12.920 -11.206 16.623 1.00 94.06 282 GLY A C 1
ATOM 2010 O O . GLY A 1 282 ? -12.848 -10.615 17.702 1.00 94.06 282 GLY A O 1
ATOM 2011 N N . ALA A 1 283 ? -12.698 -12.517 16.516 1.00 94.88 283 ALA A N 1
ATOM 2012 C CA . ALA A 1 283 ? -12.107 -13.322 17.586 1.00 94.88 283 ALA A CA 1
ATOM 2013 C C . ALA A 1 283 ? -10.601 -13.019 17.678 1.00 94.88 283 ALA A C 1
ATOM 2015 O O . ALA A 1 283 ? -9.762 -13.805 17.248 1.00 94.88 283 ALA A O 1
ATOM 2016 N N . ASN A 1 284 ? -10.284 -11.817 18.152 1.00 97.38 284 ASN A N 1
ATOM 2017 C CA . ASN A 1 284 ? -8.938 -11.266 18.213 1.00 97.38 284 ASN A CA 1
ATOM 2018 C C . ASN A 1 284 ? -8.022 -12.094 19.124 1.00 97.38 284 ASN A C 1
ATOM 2020 O O . ASN A 1 284 ? -8.442 -12.595 20.171 1.00 97.38 284 ASN A O 1
ATOM 2024 N N . THR A 1 285 ? -6.756 -12.180 18.723 1.00 97.38 285 THR A N 1
ATOM 2025 C CA . THR A 1 285 ? -5.672 -12.916 19.394 1.00 97.38 285 THR A CA 1
ATOM 2026 C C . THR A 1 285 ? -4.438 -12.047 19.631 1.00 97.38 285 THR A C 1
ATOM 2028 O O . THR A 1 285 ? -3.355 -12.560 19.886 1.00 97.38 285 THR A O 1
ATOM 2031 N N . MET A 1 286 ? -4.582 -10.727 19.522 1.00 97.38 286 MET A N 1
ATOM 2032 C CA . MET A 1 286 ? -3.534 -9.773 19.879 1.00 97.38 286 MET A CA 1
ATOM 2033 C C . MET A 1 286 ? -3.078 -9.966 21.332 1.00 97.38 286 MET A C 1
ATOM 2035 O O . MET A 1 286 ? -3.902 -10.164 22.227 1.00 97.38 286 MET A O 1
ATOM 2039 N N . ASP A 1 287 ? -1.767 -9.913 21.543 1.00 96.94 287 ASP A N 1
ATOM 2040 C CA . ASP A 1 287 ? -1.093 -10.174 22.821 1.00 96.94 287 ASP A CA 1
ATOM 2041 C C . ASP A 1 287 ? -0.110 -9.057 23.225 1.00 96.94 287 ASP A C 1
ATOM 2043 O O . ASP A 1 287 ? 0.528 -9.133 24.273 1.00 96.94 287 ASP A O 1
ATOM 2047 N N . GLY A 1 288 ? -0.038 -7.984 22.430 1.00 96.56 288 GLY A N 1
ATOM 2048 C CA . GLY A 1 288 ? 0.673 -6.745 22.754 1.00 96.56 288 GLY A CA 1
ATOM 2049 C C . GLY A 1 288 ? -0.131 -5.777 23.634 1.00 96.56 288 GLY A C 1
ATOM 2050 O O . GLY A 1 288 ? -1.013 -6.160 24.406 1.00 96.56 288 GLY A O 1
ATOM 2051 N N . THR A 1 289 ? 0.157 -4.482 23.500 1.00 97.81 289 THR A N 1
ATOM 2052 C CA . THR A 1 289 ? -0.597 -3.414 24.178 1.00 97.81 289 THR A CA 1
ATOM 2053 C C . THR A 1 289 ? -1.670 -2.842 23.257 1.00 97.81 289 THR A C 1
ATOM 2055 O O . THR A 1 289 ? -1.354 -2.352 22.171 1.00 97.81 289 THR A O 1
ATOM 2058 N N . LEU A 1 290 ? -2.923 -2.841 23.717 1.00 98.50 290 LEU A N 1
ATOM 2059 C CA . LEU A 1 290 ? -4.006 -2.046 23.143 1.00 98.50 290 LEU A CA 1
ATOM 2060 C C . LEU A 1 290 ? -4.154 -0.746 23.928 1.00 98.50 290 LEU A C 1
ATOM 2062 O O . LEU A 1 290 ? -4.535 -0.768 25.096 1.00 98.50 290 LEU A O 1
ATOM 2066 N N . THR A 1 291 ? -3.957 0.382 23.262 1.00 98.75 291 THR A N 1
ATOM 2067 C CA . THR A 1 291 ? -4.254 1.705 23.804 1.00 98.75 291 THR A CA 1
ATOM 2068 C C . THR A 1 291 ? -5.550 2.231 23.204 1.00 98.75 291 THR A C 1
ATOM 2070 O O . THR A 1 291 ? -5.690 2.348 21.986 1.00 98.75 291 THR A O 1
ATOM 2073 N N . ILE A 1 292 ? -6.493 2.596 24.066 1.00 98.62 292 ILE A N 1
ATOM 2074 C CA . ILE A 1 292 ? -7.698 3.335 23.688 1.00 98.62 292 ILE A CA 1
ATOM 2075 C C . ILE A 1 292 ? -7.434 4.799 24.022 1.00 98.62 292 ILE A C 1
ATOM 2077 O O . ILE A 1 292 ? -7.248 5.141 25.193 1.00 98.62 292 ILE A O 1
ATOM 2081 N N . ALA A 1 293 ? -7.354 5.657 23.004 1.00 98.44 293 ALA A N 1
ATOM 2082 C CA . ALA A 1 293 ? -7.047 7.067 23.211 1.00 98.44 293 ALA A CA 1
ATOM 2083 C C . ALA A 1 293 ? -8.198 7.821 23.902 1.00 98.44 293 ALA A C 1
ATOM 2085 O O . ALA A 1 293 ? -9.353 7.390 23.908 1.00 98.44 293 ALA A O 1
ATOM 2086 N N . THR A 1 294 ? -7.880 8.973 24.493 1.00 97.06 294 THR A N 1
ATOM 2087 C CA . THR A 1 294 ? -8.860 9.816 25.189 1.00 97.06 294 THR A CA 1
ATOM 2088 C C . THR A 1 294 ? -10.026 10.200 24.286 1.00 97.06 294 THR A C 1
ATOM 2090 O O . THR A 1 294 ? -9.831 10.610 23.146 1.00 97.06 294 THR A O 1
ATOM 2093 N N . GLY A 1 295 ? -11.245 10.074 24.815 1.00 94.69 295 GLY A N 1
ATOM 2094 C CA . GLY A 1 295 ? -12.475 10.398 24.089 1.00 94.69 295 GLY A CA 1
ATOM 2095 C C . GLY A 1 295 ? -12.866 9.391 23.003 1.00 94.69 295 GLY A C 1
ATOM 2096 O O . GLY A 1 295 ? -13.838 9.637 22.298 1.00 94.69 295 GLY A O 1
ATOM 2097 N N . VAL A 1 296 ? -12.151 8.266 22.868 1.00 97.31 296 VAL A N 1
ATOM 2098 C CA . VAL A 1 296 ? -12.453 7.232 21.870 1.00 97.31 296 VAL A CA 1
ATOM 2099 C C . VAL A 1 296 ? -13.351 6.147 22.470 1.00 97.31 296 VAL A C 1
ATOM 2101 O O . VAL A 1 296 ? -12.925 5.474 23.414 1.00 97.31 296 VAL A O 1
ATOM 2104 N N . PRO A 1 297 ? -14.561 5.920 21.924 1.00 95.94 297 PRO A N 1
ATOM 2105 C CA . PRO A 1 297 ? -15.369 4.769 22.284 1.00 95.94 297 PRO A CA 1
ATOM 2106 C C . PRO A 1 297 ? -14.944 3.525 21.499 1.00 95.94 297 PRO A C 1
ATOM 2108 O O . PRO A 1 297 ? -14.819 3.526 20.269 1.00 95.94 297 PRO A O 1
ATOM 2111 N N . VAL A 1 298 ? -14.732 2.444 22.243 1.00 96.31 298 VAL A N 1
ATOM 2112 C CA . VAL A 1 298 ? -14.419 1.109 21.742 1.00 96.31 298 VAL A CA 1
ATOM 2113 C C . VAL A 1 298 ? -15.408 0.128 22.344 1.00 96.31 298 VAL A C 1
ATOM 2115 O O . VAL A 1 298 ? -15.631 0.099 23.555 1.00 96.31 298 VAL A O 1
ATOM 2118 N N . ARG A 1 299 ? -15.980 -0.716 21.494 1.00 94.56 299 ARG A N 1
ATOM 2119 C CA . ARG A 1 299 ? -16.913 -1.763 21.890 1.00 94.56 299 ARG A CA 1
ATOM 2120 C C . ARG A 1 299 ? -16.385 -3.130 21.501 1.00 94.56 299 ARG A C 1
ATOM 2122 O O . ARG A 1 299 ? -16.061 -3.365 20.339 1.00 94.56 299 ARG A O 1
ATOM 2129 N N . VAL A 1 300 ? -16.374 -4.056 22.450 1.00 94.56 300 VAL A N 1
ATOM 2130 C CA . VAL A 1 300 ? -16.158 -5.486 22.207 1.00 94.56 300 VAL A CA 1
ATOM 2131 C C . VAL A 1 300 ? -17.517 -6.164 22.199 1.00 94.56 300 VAL A C 1
ATOM 2133 O O . VAL A 1 300 ? -18.274 -6.058 23.163 1.00 94.56 300 VAL A O 1
ATOM 2136 N N . GLY A 1 301 ? -17.850 -6.858 21.116 1.00 89.31 301 GLY A N 1
ATOM 2137 C CA . GLY A 1 301 ? -19.198 -7.391 20.949 1.00 89.31 301 GLY A CA 1
ATOM 2138 C C . GLY A 1 301 ? -19.969 -6.718 19.822 1.00 89.31 301 GLY A C 1
ATOM 2139 O O . GLY A 1 301 ? -19.899 -5.503 19.601 1.00 89.31 301 GLY A O 1
ATOM 2140 N N . GLY A 1 302 ? -20.714 -7.532 19.087 1.00 85.75 302 GLY A N 1
ATOM 2141 C CA . GLY A 1 302 ? -21.555 -7.088 17.989 1.00 85.75 302 GLY A CA 1
ATOM 2142 C C . GLY A 1 302 ? -22.024 -8.245 17.123 1.00 85.75 302 GLY A C 1
ATOM 2143 O O . GLY A 1 302 ? -21.545 -9.371 17.262 1.00 85.75 302 GLY A O 1
ATOM 2144 N N . VAL A 1 303 ? -22.934 -7.956 16.195 1.00 86.88 303 VAL A N 1
ATOM 2145 C CA . VAL A 1 303 ? -23.359 -8.919 15.174 1.00 86.88 303 VAL A CA 1
ATOM 2146 C C . VAL A 1 303 ? -22.367 -8.892 13.998 1.00 86.88 303 VAL A C 1
ATOM 2148 O O . VAL A 1 303 ? -22.145 -7.818 13.415 1.00 86.88 303 VAL A O 1
ATOM 2151 N N . PRO A 1 304 ? -21.746 -10.034 13.639 1.00 82.00 304 PRO A N 1
ATOM 2152 C CA . PRO A 1 304 ? -20.916 -10.161 12.448 1.00 82.00 304 PRO A CA 1
ATOM 2153 C C . PRO A 1 304 ? -21.635 -9.748 11.159 1.00 82.00 304 PRO A C 1
ATOM 2155 O O . PRO A 1 304 ? -22.828 -9.974 10.990 1.00 82.00 304 PRO A O 1
ATOM 2158 N N . GLY A 1 305 ? -20.872 -9.217 10.209 1.00 78.94 305 GLY A N 1
ATOM 2159 C CA . GLY A 1 305 ? -21.328 -8.873 8.874 1.00 78.94 305 GLY A CA 1
ATOM 2160 C C . GLY A 1 305 ? -21.884 -7.458 8.810 1.00 78.94 305 GLY A C 1
ATOM 2161 O O . GLY A 1 305 ? -21.685 -6.628 9.706 1.00 78.94 305 GLY A O 1
ATOM 2162 N N . ASN A 1 306 ? -22.590 -7.190 7.717 1.00 69.25 306 ASN A N 1
ATOM 2163 C CA . ASN A 1 306 ? -23.180 -5.884 7.440 1.00 69.25 306 ASN A CA 1
ATOM 2164 C C . ASN A 1 306 ? -24.631 -5.757 7.949 1.00 69.25 306 ASN A C 1
ATOM 2166 O O . ASN A 1 306 ? -25.322 -4.802 7.614 1.00 69.25 306 ASN A O 1
ATOM 2170 N N . THR A 1 307 ? -25.108 -6.740 8.719 1.00 56.06 307 THR A N 1
ATOM 2171 C CA . THR A 1 307 ? -26.508 -6.913 9.153 1.00 56.06 307 THR A CA 1
ATOM 2172 C C . THR A 1 307 ? -26.934 -5.998 10.297 1.00 56.06 307 THR A C 1
ATOM 2174 O O . THR A 1 307 ? -28.101 -6.001 10.675 1.00 56.06 307 THR A O 1
ATOM 2177 N N . ASP A 1 308 ? -26.030 -5.173 10.820 1.00 56.59 308 ASP A N 1
ATOM 2178 C CA . ASP A 1 308 ? -26.361 -4.174 11.826 1.00 56.59 308 ASP A CA 1
ATOM 2179 C C . ASP A 1 308 ? -26.357 -2.778 11.201 1.00 56.59 308 ASP A C 1
ATOM 2181 O O . ASP A 1 308 ? -25.350 -2.071 11.188 1.00 56.59 308 ASP A O 1
ATOM 2185 N N . VAL A 1 309 ? -27.509 -2.406 10.642 1.00 52.22 309 VAL A N 1
ATOM 2186 C CA . VAL A 1 309 ? -27.729 -1.134 9.933 1.00 52.22 309 VAL A CA 1
ATOM 2187 C C . VAL A 1 309 ? -27.484 0.080 10.849 1.00 52.22 309 VAL A C 1
ATOM 2189 O O . VAL A 1 309 ? -27.169 1.164 10.362 1.00 52.22 309 VAL A O 1
ATOM 2192 N N . ALA A 1 310 ? -27.577 -0.112 12.172 1.00 61.31 310 ALA A N 1
ATOM 2193 C CA . ALA A 1 310 ? -27.294 0.895 13.197 1.00 61.31 310 ALA A CA 1
ATOM 2194 C C . ALA A 1 310 ? -25.976 0.649 13.957 1.00 61.31 310 ALA A C 1
ATOM 2196 O O . ALA A 1 310 ? -25.529 1.527 14.688 1.00 61.31 310 ALA A O 1
ATOM 2197 N N . GLN A 1 311 ? -25.343 -0.511 13.762 1.00 71.69 311 GLN A N 1
ATOM 2198 C CA . GLN A 1 311 ? -24.131 -0.959 14.447 1.00 71.69 311 GLN A CA 1
ATOM 2199 C C . GLN A 1 311 ? -24.262 -1.023 15.978 1.00 71.69 311 GLN A C 1
ATOM 2201 O O . GLN A 1 311 ? -23.261 -0.853 16.664 1.00 71.69 311 GLN A O 1
ATOM 2206 N N . ASN A 1 312 ? -25.453 -1.295 16.526 1.00 74.50 312 ASN A N 1
ATOM 2207 C CA . ASN A 1 312 ? -25.771 -1.225 17.961 1.00 74.50 312 ASN A CA 1
ATOM 2208 C C . ASN A 1 312 ? -26.155 -2.564 18.627 1.00 74.50 312 ASN A C 1
ATOM 2210 O O . ASN A 1 312 ? -26.321 -2.609 19.845 1.00 74.50 312 ASN A O 1
ATOM 2214 N N . GLY A 1 313 ? -26.306 -3.651 17.871 1.00 83.19 313 GLY A N 1
ATOM 2215 C CA . GLY A 1 313 ? -26.735 -4.948 18.394 1.00 83.19 313 GLY A CA 1
ATOM 2216 C C . GLY A 1 313 ? -25.637 -5.669 19.176 1.00 83.19 313 GLY A C 1
ATOM 2217 O O . GLY A 1 313 ? -24.491 -5.724 18.730 1.00 83.19 313 GLY A O 1
ATOM 2218 N N . ALA A 1 314 ? -25.993 -6.259 20.319 1.00 87.94 314 ALA A N 1
ATOM 2219 C CA . ALA A 1 314 ? -25.122 -7.168 21.063 1.00 87.94 314 ALA A CA 1
ATOM 2220 C C . ALA A 1 314 ? -24.955 -8.506 20.323 1.00 87.94 314 ALA A C 1
ATOM 2222 O O . ALA A 1 314 ? -25.852 -8.949 19.605 1.00 87.94 314 ALA A O 1
ATOM 2223 N N . GLY A 1 315 ? -23.823 -9.180 20.527 1.00 88.69 315 GLY A N 1
ATOM 2224 C CA . GLY A 1 315 ? -23.588 -10.518 19.982 1.00 88.69 315 GLY A CA 1
ATOM 2225 C C . GLY A 1 315 ? -22.488 -11.273 20.721 1.00 88.69 315 GLY A C 1
ATOM 2226 O O . GLY A 1 315 ? -21.784 -10.709 21.555 1.00 88.69 315 GLY A O 1
ATOM 2227 N N . ASN A 1 316 ? -22.317 -12.551 20.391 1.00 91.38 316 ASN A N 1
ATOM 2228 C CA . ASN A 1 316 ? -21.301 -13.432 20.984 1.00 91.38 316 ASN A CA 1
ATOM 2229 C C . ASN A 1 316 ? -19.944 -13.400 20.245 1.00 91.38 316 ASN A C 1
ATOM 2231 O O . ASN A 1 316 ? -19.052 -14.201 20.529 1.00 91.38 316 ASN A O 1
ATOM 2235 N N . SER A 1 317 ? -19.761 -12.479 19.298 1.00 91.06 317 SER A N 1
ATOM 2236 C CA . SER A 1 317 ? -18.518 -12.299 18.535 1.00 91.06 317 SER A CA 1
ATOM 2237 C C . SER A 1 317 ? -17.704 -11.115 19.055 1.00 91.06 317 SER A C 1
ATOM 2239 O O . SER A 1 317 ? -18.278 -10.159 19.570 1.00 91.06 317 SER A O 1
ATOM 2241 N N . GLY A 1 318 ? -16.377 -11.162 18.946 1.00 93.50 318 GLY A N 1
ATOM 2242 C CA . GLY A 1 318 ? -15.482 -10.137 19.491 1.00 93.50 318 GLY A CA 1
ATOM 2243 C C . GLY A 1 318 ? -14.713 -10.605 20.726 1.00 93.50 318 GLY A C 1
ATOM 2244 O O . GLY A 1 318 ? -15.285 -11.213 21.629 1.00 93.50 318 GLY A O 1
ATOM 2245 N N . SER A 1 319 ? -13.424 -10.291 20.776 1.00 95.19 319 SER A N 1
ATOM 2246 C CA . SER A 1 319 ? -12.563 -10.445 21.955 1.00 95.19 319 SER A CA 1
ATOM 2247 C C . SER A 1 319 ? -11.452 -9.391 21.940 1.00 95.19 319 SER A C 1
ATOM 2249 O O . SER A 1 319 ? -11.271 -8.677 20.953 1.00 95.19 319 SER A O 1
ATOM 2251 N N . LEU A 1 320 ? -10.695 -9.293 23.032 1.00 96.31 320 LEU A N 1
ATOM 2252 C CA . LEU A 1 320 ? -9.477 -8.475 23.125 1.00 96.31 320 LEU A CA 1
ATOM 2253 C C . LEU A 1 320 ? -8.192 -9.314 23.013 1.00 96.31 320 LEU A C 1
ATOM 2255 O O . LEU A 1 320 ? -7.097 -8.778 23.146 1.00 96.31 320 LEU A O 1
ATOM 2259 N N . GLY A 1 321 ? -8.320 -10.626 22.790 1.00 95.25 321 GLY A N 1
ATOM 2260 C CA . GLY A 1 321 ? -7.205 -11.564 22.893 1.00 95.25 321 GLY A CA 1
ATOM 2261 C C . GLY A 1 321 ? -6.626 -11.592 24.308 1.00 95.25 321 GLY A C 1
ATOM 2262 O O . GLY A 1 321 ? -7.366 -11.604 25.294 1.00 95.25 321 GLY A O 1
ATOM 2263 N N . THR A 1 322 ? -5.301 -11.579 24.388 1.00 96.25 322 THR A N 1
ATOM 2264 C CA . THR A 1 322 ? -4.532 -11.456 25.631 1.00 96.25 322 THR A CA 1
ATOM 2265 C C . THR A 1 322 ? -3.761 -10.140 25.652 1.00 96.25 322 THR A C 1
ATOM 2267 O O . THR A 1 322 ? -2.666 -10.070 26.197 1.00 96.25 322 THR A O 1
ATOM 2270 N N . ALA A 1 323 ? -4.278 -9.085 25.027 1.00 96.50 323 ALA A N 1
ATOM 2271 C CA . ALA A 1 323 ? -3.617 -7.790 25.065 1.00 96.50 323 ALA A CA 1
ATOM 2272 C C . ALA A 1 323 ? -3.697 -7.165 26.463 1.00 96.50 323 ALA A C 1
ATOM 2274 O O . ALA A 1 323 ? -4.703 -7.298 27.161 1.00 96.50 323 ALA A O 1
ATOM 2275 N N . THR A 1 324 ? -2.653 -6.437 26.854 1.00 97.12 324 THR A N 1
ATOM 2276 C CA . THR A 1 324 ? -2.761 -5.479 27.966 1.00 97.12 324 THR A CA 1
ATOM 2277 C C . THR A 1 324 ? -3.521 -4.258 27.468 1.00 97.12 324 THR A C 1
ATOM 2279 O O . THR A 1 324 ? -3.172 -3.714 26.420 1.00 97.12 324 THR A O 1
ATOM 2282 N N . VAL A 1 325 ? -4.553 -3.820 28.191 1.00 98.19 325 VAL A N 1
ATOM 2283 C CA . VAL A 1 325 ? -5.399 -2.704 27.750 1.00 98.19 325 VAL A CA 1
ATOM 2284 C C . VAL A 1 325 ? -5.104 -1.456 28.568 1.00 98.19 325 VAL A C 1
ATOM 2286 O O . VAL A 1 325 ? -5.324 -1.433 29.776 1.00 98.19 325 VAL A O 1
ATOM 2289 N N . VAL A 1 326 ? -4.667 -0.402 27.884 1.00 98.38 326 VAL A N 1
ATOM 2290 C CA . VAL A 1 326 ? -4.549 0.952 28.427 1.00 98.38 326 VAL A CA 1
ATOM 2291 C C . VAL A 1 326 ? -5.771 1.749 27.987 1.00 98.38 326 VAL A C 1
ATOM 2293 O O . VAL A 1 326 ? -5.843 2.195 26.838 1.00 98.38 326 VAL A O 1
ATOM 2296 N N . ASN A 1 327 ? -6.762 1.905 28.867 1.00 97.88 327 ASN A N 1
ATOM 2297 C CA . ASN A 1 327 ? -8.030 2.531 28.514 1.00 97.88 327 ASN A CA 1
ATOM 2298 C C . ASN A 1 327 ? -8.105 3.995 28.975 1.00 97.88 327 ASN A C 1
ATOM 2300 O O . ASN A 1 327 ? -8.625 4.299 30.042 1.00 97.88 327 ASN A O 1
ATOM 2304 N N . ASN A 1 328 ? -7.673 4.927 28.120 1.00 98.06 328 ASN A N 1
ATOM 2305 C CA . ASN A 1 328 ? -7.842 6.367 28.372 1.00 98.06 328 ASN A CA 1
ATOM 2306 C C . ASN A 1 328 ? -9.168 6.928 27.827 1.00 98.06 328 ASN A C 1
ATOM 2308 O O . ASN A 1 328 ? -9.457 8.112 28.014 1.00 98.06 328 ASN A O 1
ATOM 2312 N N . GLY A 1 329 ? -9.931 6.116 27.092 1.00 96.62 329 GLY A N 1
ATOM 2313 C CA . GLY A 1 329 ? -11.194 6.486 26.461 1.00 96.62 329 GLY A CA 1
ATOM 2314 C C . GLY A 1 329 ? -12.368 5.772 27.113 1.00 96.62 329 GLY A C 1
ATOM 2315 O O . GLY A 1 329 ? -12.606 5.881 28.314 1.00 96.62 329 GLY A O 1
ATOM 2316 N N . THR A 1 330 ? -13.150 5.061 26.310 1.00 96.38 330 THR A N 1
ATOM 2317 C CA . THR A 1 330 ? -14.259 4.255 26.812 1.00 96.38 330 THR A CA 1
ATOM 2318 C C . THR A 1 330 ? -14.234 2.869 26.197 1.00 96.38 330 THR A C 1
ATOM 2320 O O . THR A 1 330 ? -14.221 2.729 24.978 1.00 96.38 330 THR A O 1
ATOM 2323 N N . LEU A 1 331 ? -14.283 1.849 27.050 1.00 95.88 331 LEU A N 1
ATOM 2324 C CA . LEU A 1 331 ? -14.380 0.451 26.659 1.00 95.88 331 LEU A CA 1
ATOM 2325 C C . LEU A 1 331 ? -15.720 -0.116 27.129 1.00 95.88 331 LEU A C 1
ATOM 2327 O O . LEU A 1 331 ? -16.005 -0.137 28.326 1.00 95.88 331 LEU A O 1
ATOM 2331 N N . THR A 1 332 ? -16.537 -0.590 26.193 1.00 94.06 332 THR A N 1
ATOM 2332 C CA . THR A 1 332 ? -17.817 -1.248 26.479 1.00 94.06 332 THR A CA 1
ATOM 2333 C C . THR A 1 332 ? -17.821 -2.691 25.984 1.00 94.06 332 THR A C 1
ATOM 2335 O O . THR A 1 332 ? -17.160 -3.039 25.004 1.00 94.06 332 THR A O 1
ATOM 2338 N N . PHE A 1 333 ? -18.601 -3.540 26.653 1.00 93.25 333 PHE A N 1
ATOM 2339 C CA . PHE A 1 333 ? -18.844 -4.919 26.240 1.00 93.25 333 PHE A CA 1
ATOM 2340 C C . PHE A 1 333 ? -20.329 -5.082 25.918 1.00 93.25 333 PHE A C 1
ATOM 2342 O O . PHE A 1 333 ? -21.173 -4.944 26.798 1.00 93.25 333 PHE A O 1
ATOM 2349 N N . SER A 1 334 ? -20.649 -5.376 24.658 1.00 90.62 334 SER A N 1
ATOM 2350 C CA . SER A 1 334 ? -22.020 -5.629 24.197 1.00 90.62 334 SER A CA 1
ATOM 2351 C C . SER A 1 334 ? -22.153 -7.093 23.784 1.00 90.62 334 SER A C 1
ATOM 2353 O O . SER A 1 334 ? -22.050 -7.462 22.610 1.00 90.62 334 SER A O 1
ATOM 2355 N N . ARG A 1 335 ? -22.283 -7.943 24.806 1.00 91.88 335 ARG A N 1
ATOM 2356 C CA . ARG A 1 335 ? -22.173 -9.405 24.738 1.00 91.88 335 ARG A CA 1
ATOM 2357 C C . ARG A 1 335 ? -23.497 -10.071 25.091 1.00 91.88 335 ARG A C 1
ATOM 2359 O O . ARG A 1 335 ? -24.187 -9.627 26.002 1.00 91.88 335 ARG A O 1
ATOM 2366 N N . THR A 1 336 ? -23.838 -11.147 24.387 1.00 93.94 336 THR A N 1
ATOM 2367 C CA . THR A 1 336 ? -25.018 -11.986 24.691 1.00 93.94 336 THR A CA 1
ATOM 2368 C C . THR A 1 336 ? -24.669 -13.223 25.520 1.00 93.94 336 THR A C 1
ATOM 2370 O O . THR A 1 336 ? -25.535 -14.034 25.827 1.00 93.94 336 THR A O 1
ATOM 2373 N N . ASP A 1 337 ? -23.392 -13.397 25.835 1.00 93.88 337 ASP A N 1
ATOM 2374 C CA . ASP A 1 337 ? -22.799 -14.528 26.534 1.00 93.88 337 ASP A CA 1
ATOM 2375 C C . ASP A 1 337 ? -21.843 -14.044 27.634 1.00 93.88 337 ASP A C 1
ATOM 2377 O O . ASP A 1 337 ? -21.505 -12.860 27.725 1.00 93.88 337 ASP A O 1
ATOM 2381 N N . ALA A 1 338 ? -21.395 -14.973 28.480 1.00 92.31 338 ALA A N 1
ATOM 2382 C CA . ALA A 1 338 ? -20.337 -14.689 29.438 1.00 92.31 338 ALA A CA 1
ATOM 2383 C C . ALA A 1 338 ? -19.023 -14.405 28.694 1.00 92.31 338 ALA A C 1
ATOM 2385 O O . ALA A 1 338 ? -18.625 -15.158 27.808 1.00 92.31 338 ALA A O 1
ATOM 2386 N N . HIS A 1 339 ? -18.336 -13.330 29.078 1.00 91.06 339 HIS A N 1
ATOM 2387 C CA . HIS A 1 339 ? -17.067 -12.931 28.483 1.00 91.06 339 HIS A CA 1
ATOM 2388 C C . HIS A 1 339 ? -16.034 -12.661 29.574 1.00 91.06 339 HIS A C 1
ATOM 2390 O O . HIS A 1 339 ? -16.337 -12.022 30.581 1.00 91.06 339 HIS A O 1
ATOM 2396 N N . SER A 1 340 ? -14.809 -13.133 29.361 1.00 90.38 340 SER A N 1
ATOM 2397 C CA . SER A 1 340 ? -13.688 -12.932 30.274 1.00 90.38 340 SER A CA 1
ATOM 2398 C C . SER A 1 340 ? -12.566 -12.202 29.553 1.00 90.38 340 SER A C 1
ATOM 2400 O O . SER A 1 340 ? -12.225 -12.541 28.422 1.00 90.38 340 SER A O 1
ATOM 2402 N N . VAL A 1 341 ? -11.975 -11.225 30.234 1.00 91.25 341 VAL A N 1
ATOM 2403 C CA . VAL A 1 341 ? -10.770 -10.531 29.782 1.00 91.25 341 VAL A CA 1
ATOM 2404 C C . VAL A 1 341 ? -9.622 -11.032 30.646 1.00 91.25 341 VAL A C 1
ATOM 2406 O O . VAL A 1 341 ? -9.664 -10.889 31.864 1.00 91.25 341 VAL A O 1
ATOM 2409 N N . ALA A 1 342 ? -8.646 -11.694 30.023 1.00 83.31 342 ALA A N 1
ATOM 2410 C CA . ALA A 1 342 ? -7.581 -12.389 30.746 1.00 83.31 342 ALA A CA 1
ATOM 2411 C C . ALA A 1 342 ? -6.548 -11.433 31.366 1.00 83.31 342 ALA A C 1
ATOM 2413 O O . ALA A 1 342 ? -5.987 -11.736 32.416 1.00 83.31 342 ALA A O 1
ATOM 2414 N N . ASN A 1 343 ? -6.316 -10.287 30.723 1.00 91.31 343 ASN A N 1
ATOM 2415 C CA . ASN A 1 343 ? -5.284 -9.328 31.104 1.00 91.31 343 ASN A CA 1
ATOM 2416 C C . ASN A 1 343 ? -5.869 -8.040 31.687 1.00 91.31 343 ASN A C 1
ATOM 2418 O O . ASN A 1 343 ? -7.064 -7.764 31.582 1.00 91.31 343 ASN A O 1
ATOM 2422 N N . ALA A 1 344 ? -5.000 -7.256 32.329 1.00 90.56 344 ALA A N 1
ATOM 2423 C CA . ALA A 1 344 ? -5.384 -6.025 32.999 1.00 90.56 344 ALA A CA 1
ATOM 2424 C C . ALA A 1 344 ? -5.948 -4.979 32.023 1.00 90.56 344 ALA A C 1
ATOM 2426 O O . ALA A 1 344 ? -5.459 -4.815 30.901 1.00 90.56 344 ALA A O 1
ATOM 2427 N N . ILE A 1 345 ? -6.947 -4.248 32.514 1.00 95.75 345 ILE A N 1
ATOM 2428 C CA . ILE A 1 345 ? -7.461 -3.010 31.933 1.00 95.75 345 ILE A CA 1
ATOM 2429 C C . ILE A 1 345 ? -7.097 -1.906 32.930 1.00 95.75 345 ILE A C 1
ATOM 2431 O O . ILE A 1 3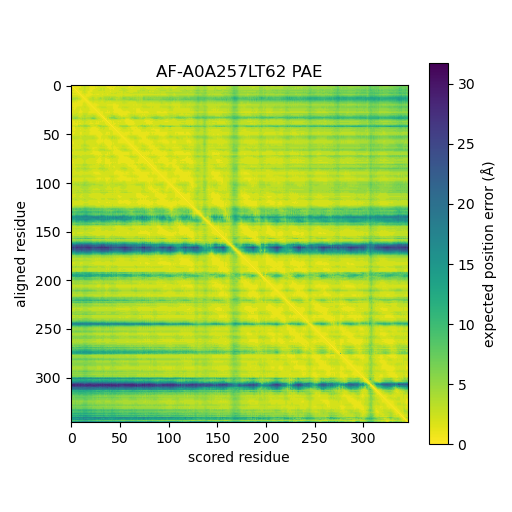45 ? -7.577 -1.948 34.065 1.00 95.75 345 ILE A O 1
ATOM 2435 N N . SER A 1 346 ? -6.214 -0.984 32.538 1.00 93.94 346 SER A N 1
ATOM 2436 C CA . SER A 1 346 ? -5.844 0.195 33.340 1.00 93.94 346 SER A CA 1
ATOM 2437 C C . SER A 1 346 ? -6.725 1.389 33.024 1.00 93.94 346 SER A C 1
ATOM 2439 O O . SER A 1 346 ? -6.961 1.588 31.806 1.00 93.94 346 SER A O 1
#

pLDDT: mean 92.41, std 9.03, range [52.22, 98.88]

Foldseek 3Di:
DAEAQDDQQDADPVPRDGGHDHAQAAEEAEPPDPDQEAEYDDAHHYQAYEYAYADDEHEYDHEEDEEHEYYYHHAEEYEYQAAYAYQHEYEWAYHEYEAHDLELGGAQHAHAYEAEDHYEYEYNYAHPDQPDARAADDPRGRYFNYAYAYEYEYASQHEHEDDQDDDADPDDHRFQQRHAYEYEFWNNYEYEYAHEECRTHHPHAYEAYAQEIGGEYEYAAAEYEYAHAYEAHAQEYEYEYNYEDAQYAYEDAHAYAYAHEYEYYYPRLRVQDLLGFYEFQAPYAYQHAYEYDAAGRYEFAFDPDPPPVPRRAGEQGGDPRNHAYEYNYHYYYRHPDDDDHPHDHD

Solvent-accessible surface area (backbone atoms only — not comparable to full-atom values): 16125 Å² total; per-residue (Å²): 108,49,41,68,72,66,56,72,80,40,64,40,89,90,76,65,46,77,30,52,45,56,81,54,39,72,45,76,47,44,66,84,59,94,67,44,73,34,45,31,48,62,86,41,42,30,51,25,44,32,35,50,12,58,74,50,55,34,39,38,33,64,38,31,44,52,35,25,29,40,36,30,33,38,60,23,41,39,33,35,40,19,57,22,58,11,62,33,43,38,38,29,60,25,23,33,40,31,24,24,82,38,44,75,40,29,37,89,18,51,18,45,32,38,26,28,64,85,6,36,43,33,39,25,21,25,40,90,50,85,91,50,72,62,52,18,40,87,93,63,48,27,76,33,35,31,27,35,46,13,34,41,37,38,22,41,39,24,25,39,28,54,59,40,67,93,76,94,60,73,73,58,75,38,17,23,58,59,17,49,17,37,42,35,26,14,48,62,4,32,46,31,27,58,51,32,35,30,30,44,70,8,68,17,39,34,33,26,25,37,94,87,28,19,9,30,40,31,43,46,51,72,70,37,44,42,53,42,35,34,38,28,46,1,72,63,14,38,42,37,38,56,26,65,97,47,78,33,35,40,34,38,46,17,36,39,28,41,59,16,21,37,34,43,41,46,88,43,73,19,32,75,41,71,77,33,13,40,28,30,32,10,76,20,56,19,52,20,42,38,35,34,33,71,77,24,20,31,24,36,20,18,57,77,76,84,80,46,90,82,58,69,53,57,16,83,32,33,46,68,37,54,23,40,33,44,56,58,34,44,84,43,78,35,57,75,58,93,81,85,75,82,43,63,76,84

Radius of gyration: 22.31 Å; Cα contacts (8 Å, |Δi|>4): 1175; chains: 1; bounding box: 54×33×67 Å